Protein AF-A0A9X9A581-F1 (afdb_monomer)

Mean predicted aligned error: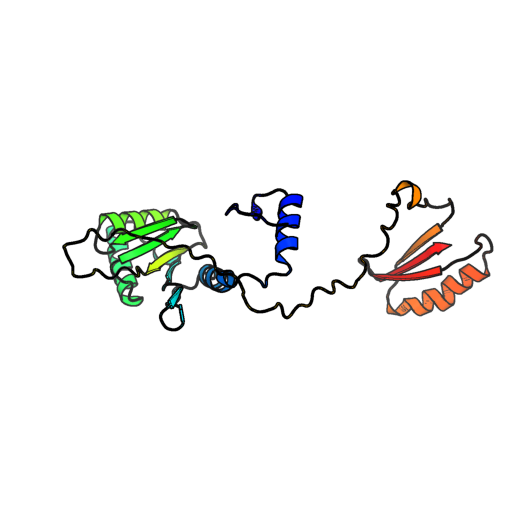 11.38 Å

Foldseek 3Di:
DDDPDPDDLVPDPPVVSVVHVVVCPLPPDDPLVVVVVVVPPQPQWDDFDDDDPDGSFFIKGWAALVQCVPPPDLVSLLVSVVVVCVVRVADQWKWWDDPPDTDIAGNVDSVSSVVVVVVSVVDDHPGIIMIGDDPDDPPPPPPDPPDDDDDDDDDDDPDDDPPPPPPVPPVPDPDDDQDCVRVDDDDPPQKHKDKAADAPVCVCVCVVPVVVVVVVVDDPHDDKDWDWDPDPGTTIIIMD

InterPro domains:
  IPR006827 Lantibiotic dehydratase, N-terminal [PF04738] (1-114)
  IPR023809 Thiopeptide-type bacteriocin biosynthesis domain [PF14028] (191-240)

Solvent-accessible surface area (backbone atoms only — not comparable to full-atom values): 15181 Å² total; per-residue (Å²): 88,84,77,96,65,89,72,64,54,89,82,44,58,67,71,61,32,49,44,40,53,60,42,42,67,84,50,74,81,70,73,68,56,62,60,55,52,61,68,68,66,71,56,56,67,43,74,62,40,67,58,92,94,42,77,78,40,70,27,34,38,36,50,46,49,79,80,57,66,82,46,88,47,72,70,54,40,53,57,54,46,50,54,51,32,64,76,69,66,58,66,59,50,28,24,46,48,55,92,95,45,70,45,82,34,46,71,82,40,68,68,45,44,49,52,51,50,55,52,61,71,69,56,53,90,94,40,65,48,40,37,31,57,51,86,75,69,88,68,89,61,89,87,55,87,77,74,89,80,86,82,88,81,91,83,75,85,84,67,79,69,85,74,70,75,68,81,77,60,71,78,64,75,85,70,79,88,76,48,68,79,80,69,60,74,53,78,76,65,89,34,43,78,44,78,48,75,47,60,72,91,47,46,63,53,45,49,70,48,57,47,45,50,52,56,73,79,52,79,93,57,93,58,71,54,74,45,83,47,68,76,93,56,42,25,40,41,37,38,56

Secondary structure (DSSP, 8-state):
----S---GGGS-HHHHHHHHHHHTTS---TTHHHHHHHTT--SEEPPEEETTEEEE--EEEEEGGGSTT--SHHHHHHHHHHHHHHHT--SEEEEEETTEEEEEETT-HHHHHHHHHHHHHPPTT-EEEEEE------S-TTS--------------SPPSS---TTS----------HHHHPPPBTTTB-EEEEE--GGGHHHIIIIIIHHHHHH--S-S--EEEEEESSSEEEEEE-

Radius of gyration: 32.42 Å; Cα contacts (8 Å, |Δi|>4): 222; chains: 1; bounding box: 67×49×83 Å

Organism: Bacillus cereus (NCBI:txid1396)

Structure (mmCIF, N/CA/C/O backbone):
data_AF-A0A9X9A581-F1
#
_entry.id   AF-A0A9X9A581-F1
#
loop_
_atom_site.group_PDB
_atom_site.id
_atom_site.type_symbol
_atom_site.label_atom_id
_atom_site.label_alt_id
_atom_site.label_comp_id
_atom_site.label_asym_id
_atom_site.label_entity_id
_atom_site.label_seq_id
_atom_site.pdbx_PDB_ins_code
_atom_site.Cartn_x
_atom_site.Cartn_y
_atom_site.Cartn_z
_atom_site.occupancy
_atom_site.B_iso_or_equiv
_atom_site.auth_seq_id
_atom_site.auth_comp_id
_atom_site.auth_asym_id
_atom_site.auth_atom_id
_atom_site.pdbx_PDB_model_num
ATOM 1 N N . PRO A 1 1 ? 15.886 -14.422 -1.331 1.00 76.75 1 PRO A N 1
ATOM 2 C CA . PRO A 1 1 ? 16.234 -14.141 0.084 1.00 76.75 1 PRO A CA 1
ATOM 3 C C . PRO A 1 1 ? 14.976 -14.256 0.949 1.00 76.75 1 PRO A C 1
ATOM 5 O O . PRO A 1 1 ? 13.893 -14.017 0.428 1.00 76.75 1 PRO A O 1
ATOM 8 N N . LEU A 1 2 ? 15.097 -14.672 2.211 1.00 79.69 2 LEU A N 1
ATOM 9 C CA . LEU A 1 2 ? 13.957 -14.846 3.115 1.00 79.69 2 LEU A CA 1
ATOM 10 C C . LEU A 1 2 ? 14.272 -14.177 4.453 1.00 79.69 2 LEU A C 1
ATOM 12 O O . LEU A 1 2 ? 15.380 -14.323 4.961 1.00 79.69 2 LEU A O 1
ATOM 16 N N . ALA A 1 3 ? 13.288 -13.483 5.018 1.00 81.00 3 ALA A N 1
ATOM 17 C CA . ALA A 1 3 ? 13.324 -13.001 6.391 1.00 81.00 3 ALA A CA 1
ATOM 18 C C . ALA A 1 3 ? 12.411 -13.883 7.252 1.00 81.00 3 ALA A C 1
ATOM 20 O O . ALA A 1 3 ? 11.240 -14.063 6.928 1.00 81.00 3 ALA A O 1
ATOM 21 N N . SER A 1 4 ? 12.945 -14.444 8.337 1.00 84.38 4 SER A N 1
ATOM 22 C CA . SER A 1 4 ? 12.230 -15.352 9.249 1.00 84.38 4 SER A CA 1
ATOM 23 C C . SER A 1 4 ? 11.722 -14.648 10.515 1.00 84.38 4 SER A C 1
ATOM 25 O O . SER A 1 4 ? 11.626 -15.260 11.574 1.00 84.38 4 SER A O 1
ATOM 27 N N . HIS A 1 5 ? 11.438 -13.350 10.423 1.00 86.12 5 HIS A N 1
ATOM 28 C CA . HIS A 1 5 ? 10.999 -12.500 11.530 1.00 86.12 5 HIS A CA 1
ATOM 29 C C . HIS A 1 5 ? 9.892 -11.537 11.082 1.00 86.12 5 HIS A C 1
ATOM 31 O O . HIS A 1 5 ? 9.765 -11.251 9.892 1.00 86.12 5 HIS A O 1
ATOM 37 N N . MET A 1 6 ? 9.154 -10.966 12.037 1.00 84.75 6 MET A N 1
ATOM 38 C CA . MET A 1 6 ? 8.070 -9.997 11.789 1.00 84.75 6 MET A CA 1
ATOM 39 C C . MET A 1 6 ? 8.541 -8.532 11.731 1.00 84.75 6 MET A C 1
ATOM 41 O O . MET A 1 6 ? 7.731 -7.616 11.844 1.00 84.75 6 MET A O 1
ATOM 45 N N . LEU A 1 7 ? 9.848 -8.284 11.570 1.00 86.00 7 LEU A N 1
ATOM 46 C CA . LEU A 1 7 ? 10.370 -6.926 11.394 1.00 86.00 7 LEU A CA 1
ATOM 47 C C . LEU A 1 7 ? 9.729 -6.267 10.172 1.00 86.00 7 LEU A C 1
ATOM 49 O O . LEU A 1 7 ? 9.733 -6.838 9.081 1.00 86.00 7 LEU A O 1
ATOM 53 N N . ASN A 1 8 ? 9.248 -5.040 10.351 1.00 84.31 8 ASN A N 1
ATOM 54 C CA . ASN A 1 8 ? 8.698 -4.250 9.263 1.00 84.31 8 ASN A CA 1
ATOM 55 C C . ASN A 1 8 ? 9.803 -3.894 8.236 1.00 84.31 8 ASN A C 1
ATOM 57 O O . ASN A 1 8 ? 10.714 -3.125 8.571 1.00 84.31 8 ASN A O 1
ATOM 61 N N . PRO A 1 9 ? 9.727 -4.379 6.977 1.00 84.00 9 PRO A N 1
ATOM 62 C CA . PRO A 1 9 ? 10.740 -4.101 5.958 1.00 84.00 9 PRO A CA 1
ATOM 63 C C . PRO A 1 9 ? 10.882 -2.613 5.616 1.00 84.00 9 PRO A C 1
ATOM 65 O O . PRO A 1 9 ? 11.936 -2.203 5.135 1.00 84.00 9 PRO A O 1
ATOM 68 N N . SER A 1 10 ? 9.861 -1.786 5.879 1.00 84.81 10 SER A N 1
ATOM 69 C CA . SER A 1 10 ? 9.919 -0.343 5.615 1.00 84.81 10 SER A CA 1
ATOM 70 C C . SER A 1 10 ? 10.881 0.408 6.538 1.00 84.81 10 SER A C 1
ATOM 72 O O . SER A 1 10 ? 11.270 1.525 6.215 1.00 84.81 10 SER A O 1
ATOM 74 N N . LEU A 1 11 ? 11.245 -0.180 7.682 1.00 90.19 11 LEU A N 1
ATOM 75 C CA . LEU A 1 11 ? 12.208 0.386 8.632 1.00 90.19 11 LEU A CA 1
ATOM 76 C C . LEU A 1 11 ? 13.654 -0.021 8.313 1.00 90.19 11 LEU A C 1
ATOM 78 O O . LEU A 1 11 ? 14.587 0.433 8.971 1.00 90.19 11 LEU A O 1
ATOM 82 N N . CYS A 1 12 ? 13.850 -0.903 7.332 1.00 89.94 12 CYS A N 1
ATOM 83 C CA . CYS A 1 12 ? 15.157 -1.444 6.995 1.00 89.94 12 CYS A CA 1
ATOM 84 C C . CYS A 1 12 ? 15.870 -0.603 5.923 1.00 89.94 12 CYS A C 1
ATOM 86 O O . CYS A 1 12 ? 15.212 0.049 5.110 1.00 89.94 12 CYS A O 1
ATOM 88 N N . PRO A 1 13 ? 17.212 -0.681 5.832 1.00 94.38 13 PRO A N 1
ATOM 89 C CA . PRO A 1 13 ? 17.955 -0.100 4.719 1.00 94.38 13 PRO A CA 1
ATOM 90 C C . PRO A 1 13 ? 17.463 -0.619 3.362 1.00 94.38 13 PRO A C 1
ATOM 92 O O . PRO A 1 13 ? 17.119 -1.796 3.223 1.00 94.38 13 PRO A O 1
ATOM 95 N N . ASN A 1 14 ? 17.514 0.236 2.337 1.00 93.94 14 ASN A N 1
ATOM 96 C CA . ASN A 1 14 ? 16.975 -0.063 1.004 1.00 93.94 14 ASN A CA 1
ATOM 97 C C . ASN A 1 14 ? 17.515 -1.368 0.403 1.00 93.94 14 ASN A C 1
ATOM 99 O O . ASN A 1 14 ? 16.755 -2.119 -0.196 1.00 93.94 14 ASN A O 1
ATOM 103 N N . ILE A 1 15 ? 18.803 -1.669 0.599 1.00 94.25 15 ILE A N 1
ATOM 104 C CA . ILE A 1 15 ? 19.428 -2.902 0.091 1.00 94.25 15 ILE A CA 1
ATOM 105 C C . ILE A 1 15 ? 18.789 -4.137 0.733 1.00 94.25 15 ILE A C 1
ATOM 107 O O . ILE A 1 15 ? 18.453 -5.101 0.049 1.00 94.25 15 ILE A O 1
ATOM 111 N N . TYR A 1 16 ? 18.592 -4.106 2.049 1.00 91.25 16 TYR A N 1
ATOM 112 C CA . TYR A 1 16 ? 17.990 -5.215 2.777 1.00 91.25 16 TYR A CA 1
ATOM 113 C C . TYR A 1 16 ? 16.522 -5.407 2.379 1.00 91.25 16 TYR A C 1
ATOM 115 O O . TYR A 1 16 ? 16.098 -6.520 2.066 1.00 91.25 16 TYR A O 1
ATOM 123 N N . ARG A 1 17 ? 15.770 -4.304 2.307 1.00 90.00 17 ARG A N 1
ATOM 124 C CA . ARG A 1 17 ? 14.381 -4.294 1.842 1.00 90.00 17 ARG A CA 1
ATOM 125 C C . ARG A 1 17 ? 14.255 -4.871 0.428 1.00 90.00 17 ARG A C 1
ATOM 127 O O . ARG A 1 17 ? 13.442 -5.764 0.212 1.00 90.00 17 ARG A O 1
ATOM 134 N N . PHE A 1 18 ? 15.108 -4.434 -0.495 1.00 90.56 18 PHE A N 1
ATOM 135 C CA . PHE A 1 18 ? 15.148 -4.919 -1.875 1.00 90.56 18 PHE A CA 1
ATOM 136 C C . PHE A 1 18 ? 15.366 -6.436 -1.958 1.00 90.56 18 PHE A C 1
ATOM 138 O O . PHE A 1 18 ? 14.664 -7.129 -2.692 1.00 90.56 18 PHE A O 1
ATOM 145 N N . LEU A 1 19 ? 16.297 -6.977 -1.165 1.00 90.38 19 LEU A N 1
ATOM 146 C CA . LEU A 1 19 ? 16.561 -8.417 -1.128 1.00 90.38 19 LEU A CA 1
ATOM 147 C C . LEU A 1 19 ? 15.349 -9.223 -0.640 1.00 90.38 19 LEU A C 1
ATOM 149 O O . LEU A 1 19 ? 15.080 -10.303 -1.176 1.00 90.38 19 LEU A O 1
ATOM 153 N N . ILE A 1 20 ? 14.621 -8.717 0.360 1.00 87.19 20 ILE A N 1
ATOM 154 C CA . ILE A 1 20 ? 13.387 -9.345 0.850 1.00 87.19 20 ILE A CA 1
ATOM 155 C C . ILE A 1 20 ? 12.299 -9.297 -0.222 1.00 87.19 20 ILE A C 1
ATOM 157 O O . ILE A 1 20 ? 11.724 -10.336 -0.544 1.00 87.19 20 ILE A O 1
ATOM 161 N N . GLU A 1 21 ? 12.042 -8.119 -0.792 1.00 85.81 21 GLU A N 1
ATOM 162 C CA . GLU A 1 21 ? 10.962 -7.906 -1.761 1.00 85.81 21 GLU A CA 1
ATOM 163 C C . GLU A 1 21 ? 11.168 -8.742 -3.037 1.00 85.81 21 GLU A C 1
ATOM 165 O O . GLU A 1 21 ? 10.231 -9.393 -3.498 1.00 85.81 21 GLU A O 1
ATOM 170 N N . ILE A 1 22 ? 12.401 -8.851 -3.555 1.00 87.81 22 ILE A N 1
ATOM 171 C CA . ILE A 1 22 ? 12.710 -9.756 -4.681 1.00 87.81 22 ILE A CA 1
ATOM 172 C C . ILE A 1 22 ? 12.457 -11.218 -4.317 1.00 87.81 22 ILE A C 1
ATOM 174 O O . ILE A 1 22 ? 11.945 -11.987 -5.131 1.00 87.81 22 ILE A O 1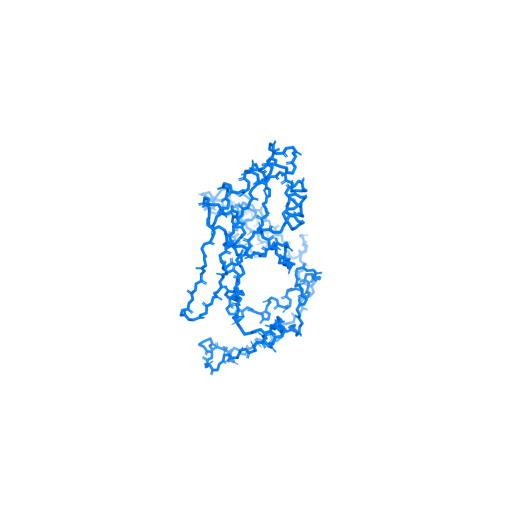
ATOM 178 N N . GLY A 1 23 ? 12.800 -11.625 -3.091 1.00 81.88 23 GLY A N 1
ATOM 179 C CA . GLY A 1 23 ? 12.509 -12.975 -2.610 1.00 81.88 23 GLY A CA 1
ATOM 180 C C . GLY A 1 23 ? 11.013 -13.302 -2.613 1.00 81.88 23 GLY A C 1
ATOM 181 O O . GLY A 1 23 ? 10.638 -14.454 -2.825 1.00 81.88 23 GLY A O 1
ATOM 182 N N . GLN A 1 24 ? 10.173 -12.284 -2.430 1.00 78.25 24 GLN A N 1
ATOM 183 C CA . GLN A 1 24 ? 8.717 -12.383 -2.405 1.00 78.25 24 GLN A CA 1
ATOM 184 C C . GLN A 1 24 ? 8.066 -12.205 -3.784 1.00 78.25 24 GLN A C 1
ATOM 186 O O . GLN A 1 24 ? 6.875 -12.462 -3.916 1.00 78.25 24 GLN A O 1
ATOM 191 N N . GLN A 1 25 ? 8.811 -11.857 -4.839 1.00 75.50 25 GLN A N 1
ATOM 192 C CA . GLN A 1 25 ? 8.251 -11.637 -6.182 1.00 75.50 25 GLN A CA 1
ATOM 193 C C . GLN A 1 25 ? 7.478 -12.855 -6.724 1.00 75.50 25 GLN A C 1
ATOM 195 O O . GLN A 1 25 ? 6.512 -12.711 -7.470 1.00 75.50 25 GLN A O 1
ATOM 200 N N . LYS A 1 26 ? 7.904 -14.069 -6.352 1.00 68.06 26 LYS A N 1
ATOM 201 C CA . LYS A 1 26 ? 7.269 -15.329 -6.779 1.00 68.06 26 LYS A CA 1
ATOM 202 C C . LYS A 1 26 ? 6.084 -15.745 -5.907 1.00 68.06 26 LYS A 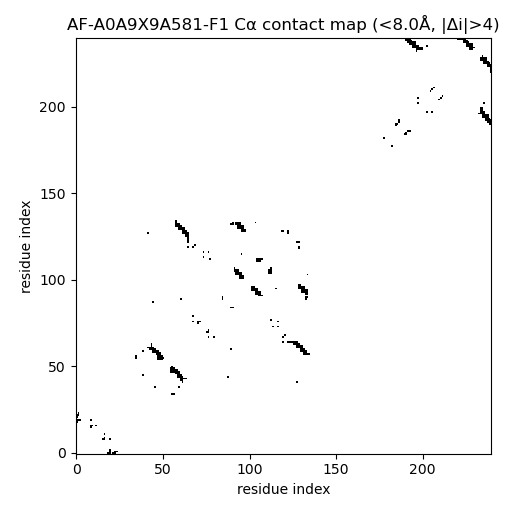C 1
ATOM 204 O O . LYS A 1 26 ? 5.325 -16.635 -6.287 1.00 68.06 26 LYS A O 1
ATOM 209 N N . THR A 1 27 ? 5.927 -15.136 -4.736 1.00 67.31 27 THR A N 1
ATOM 210 C CA . THR A 1 27 ? 4.749 -15.318 -3.890 1.00 67.31 27 THR A CA 1
ATOM 211 C C . THR A 1 27 ? 3.744 -14.245 -4.279 1.00 67.31 27 THR A C 1
ATOM 213 O O . THR A 1 27 ? 4.053 -13.063 -4.190 1.00 67.31 27 THR A O 1
ATOM 216 N N . GLY A 1 28 ? 2.561 -14.632 -4.765 1.00 62.09 28 GLY A N 1
ATOM 217 C CA . GLY A 1 28 ? 1.516 -13.657 -5.089 1.00 62.09 28 GLY A CA 1
ATOM 218 C C . GLY A 1 28 ? 1.268 -12.713 -3.909 1.00 62.09 28 GLY A C 1
ATOM 219 O O . GLY A 1 28 ? 1.393 -13.138 -2.760 1.00 62.09 28 GLY A O 1
ATOM 220 N N . ASN A 1 29 ? 0.945 -11.448 -4.201 1.00 59.88 29 ASN A N 1
ATOM 221 C CA . ASN A 1 29 ? 0.716 -10.425 -3.181 1.00 59.88 29 ASN A CA 1
ATOM 222 C C . ASN A 1 29 ? -0.169 -10.976 -2.060 1.00 59.88 29 ASN A C 1
ATOM 224 O O . ASN A 1 29 ? -1.269 -11.473 -2.309 1.00 59.88 29 ASN A O 1
ATOM 228 N N . ASN A 1 30 ? 0.340 -10.905 -0.830 1.00 59.41 30 ASN A N 1
ATOM 229 C CA . ASN A 1 30 ? -0.365 -11.376 0.350 1.00 59.41 30 ASN A CA 1
ATOM 230 C C . ASN A 1 30 ? -1.763 -10.726 0.400 1.00 59.41 30 ASN A C 1
ATOM 232 O O . ASN A 1 30 ? -1.904 -9.507 0.480 1.00 59.41 30 ASN A O 1
ATOM 236 N N . TYR A 1 31 ? -2.803 -11.563 0.387 1.00 56.34 31 TYR A N 1
ATOM 237 C CA . TYR A 1 31 ? -4.220 -11.186 0.469 1.00 56.34 31 TYR A CA 1
ATOM 238 C C . TYR A 1 31 ? -4.652 -10.276 1.651 1.00 56.34 31 TYR A C 1
ATOM 240 O O . TYR A 1 31 ? -5.667 -9.595 1.483 1.00 56.34 31 TYR A O 1
ATOM 248 N N . PRO A 1 32 ? -3.960 -10.186 2.815 1.00 60.53 32 PRO A N 1
ATOM 249 C CA . PRO A 1 32 ? -4.414 -9.356 3.938 1.00 60.53 32 PRO A CA 1
ATOM 250 C C . PRO A 1 32 ? -4.537 -7.862 3.616 1.00 60.53 32 PRO A C 1
ATOM 252 O O . PRO A 1 32 ? -5.359 -7.178 4.225 1.00 60.53 32 PRO A O 1
ATOM 255 N N . TYR A 1 33 ? -3.770 -7.356 2.641 1.00 65.31 33 TYR A N 1
ATOM 256 C CA . TYR A 1 33 ? -3.737 -5.921 2.345 1.00 65.31 33 TYR A CA 1
ATOM 257 C C . TYR A 1 33 ? -5.062 -5.366 1.810 1.00 65.31 33 TYR A C 1
ATOM 259 O O . TYR A 1 33 ? -5.336 -4.177 1.956 1.00 65.31 33 TYR A O 1
ATOM 267 N N . ILE A 1 34 ? -5.916 -6.205 1.213 1.00 72.38 34 ILE A N 1
ATOM 268 C CA . ILE A 1 34 ? -7.211 -5.748 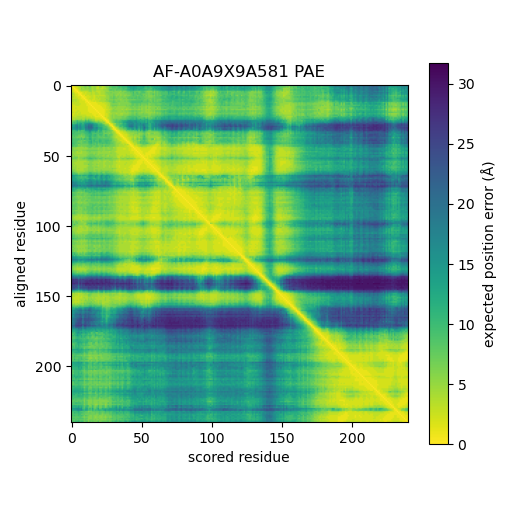0.691 1.00 72.38 34 ILE A CA 1
ATOM 269 C C . ILE A 1 34 ? -8.086 -5.233 1.839 1.00 72.38 34 ILE A C 1
ATOM 271 O O . ILE A 1 34 ? -8.641 -4.139 1.749 1.00 72.38 34 ILE A O 1
ATOM 275 N N . PHE A 1 35 ? -8.163 -5.980 2.942 1.00 75.75 35 PHE A N 1
ATOM 276 C CA . PHE A 1 35 ? -8.985 -5.587 4.084 1.00 75.75 35 PHE A CA 1
ATOM 277 C C . PHE A 1 35 ? -8.381 -4.403 4.837 1.00 75.75 35 PHE A C 1
ATOM 279 O O . PHE A 1 35 ? -9.118 -3.479 5.179 1.00 75.75 35 PHE A O 1
ATOM 286 N N . SER A 1 36 ? -7.054 -4.355 5.009 1.00 72.00 36 SER A N 1
ATOM 287 C CA . SER A 1 36 ? -6.406 -3.195 5.637 1.00 72.00 36 SER A CA 1
ATOM 288 C C . SER A 1 36 ? -6.622 -1.912 4.831 1.00 72.00 36 SER A C 1
ATOM 290 O O . SER A 1 36 ? -6.910 -0.861 5.404 1.00 72.00 36 SER A O 1
ATOM 292 N N . ASN A 1 37 ? -6.563 -1.989 3.498 1.00 76.44 37 ASN A N 1
ATOM 293 C CA . ASN A 1 37 ? -6.800 -0.833 2.636 1.00 76.44 37 ASN A CA 1
ATOM 294 C C . ASN A 1 37 ? -8.233 -0.317 2.773 1.00 76.44 37 ASN A C 1
ATOM 296 O O . ASN A 1 37 ? -8.415 0.885 2.934 1.00 76.44 37 ASN A O 1
ATOM 300 N N . ILE A 1 38 ? -9.231 -1.209 2.795 1.00 77.00 38 ILE A N 1
ATOM 301 C CA . ILE A 1 38 ? -10.637 -0.830 3.010 1.00 77.00 38 ILE A CA 1
ATOM 302 C C . ILE A 1 38 ? -10.802 -0.122 4.356 1.00 77.00 38 ILE A C 1
ATOM 304 O O . ILE A 1 38 ? -11.469 0.910 4.436 1.00 77.00 38 ILE A O 1
ATOM 308 N N . THR A 1 39 ? -10.152 -0.627 5.407 1.00 73.94 39 THR A N 1
ATOM 309 C CA . THR A 1 39 ? -10.241 -0.004 6.731 1.00 73.94 39 THR A CA 1
ATOM 310 C C . THR A 1 39 ? -9.620 1.391 6.813 1.00 73.94 39 THR A C 1
ATOM 312 O O . THR A 1 39 ? -10.067 2.200 7.624 1.00 73.94 39 THR A O 1
ATOM 315 N N . ASN A 1 40 ? -8.655 1.704 5.943 1.00 74.94 40 ASN A N 1
ATOM 316 C CA . ASN A 1 40 ? -7.967 2.995 5.910 1.00 74.94 40 ASN A CA 1
ATOM 317 C C . ASN A 1 40 ? -8.698 4.066 5.082 1.00 74.94 40 ASN A C 1
ATOM 319 O O . ASN A 1 40 ? -8.289 5.223 5.095 1.00 74.94 40 ASN A O 1
ATOM 323 N N . LEU A 1 41 ? -9.793 3.722 4.394 1.00 77.75 41 LEU A N 1
ATOM 324 C CA . LEU A 1 41 ? -10.557 4.668 3.566 1.00 77.75 41 LEU A CA 1
ATOM 325 C C . LEU A 1 41 ? -11.347 5.712 4.381 1.00 77.75 41 LEU A C 1
ATOM 327 O O . LEU A 1 41 ? -11.951 6.610 3.799 1.00 77.75 41 LEU A O 1
ATOM 331 N N . GLY A 1 42 ? -11.393 5.602 5.715 1.00 78.19 42 GLY A N 1
ATOM 332 C CA . GLY A 1 42 ? -12.087 6.569 6.579 1.00 78.19 42 GLY A CA 1
ATOM 333 C C . GLY A 1 42 ? -13.614 6.590 6.406 1.00 78.19 42 GLY A C 1
ATOM 334 O O . GLY A 1 42 ? -14.272 7.590 6.714 1.00 78.19 42 GLY A O 1
ATOM 335 N N . ILE A 1 43 ? -14.192 5.496 5.900 1.00 87.19 43 ILE A N 1
ATOM 336 C CA . ILE A 1 43 ? -15.643 5.306 5.766 1.00 87.19 43 ILE A CA 1
ATOM 337 C C . ILE A 1 43 ? -16.251 5.183 7.166 1.00 87.19 43 ILE A C 1
ATOM 339 O O . ILE A 1 43 ? -15.714 4.461 7.998 1.00 87.19 43 ILE A O 1
ATOM 343 N N . SER A 1 44 ? -17.369 5.861 7.441 1.00 88.50 44 SER A N 1
ATOM 344 C CA . SER A 1 44 ? -17.958 5.924 8.791 1.00 88.50 44 SER A CA 1
ATOM 345 C C . SER A 1 44 ? -18.366 4.568 9.370 1.00 88.50 44 SER A C 1
ATOM 347 O O . SER A 1 44 ? -18.283 4.385 10.580 1.00 88.50 44 SER A O 1
ATOM 349 N N . PHE A 1 45 ? -18.785 3.623 8.530 1.00 91.19 45 PHE A N 1
ATOM 350 C CA . PHE A 1 45 ? -19.110 2.262 8.940 1.00 91.19 45 PHE A CA 1
ATOM 351 C C . PHE A 1 45 ? -18.645 1.265 7.881 1.00 91.19 45 PHE A C 1
ATOM 353 O O . PHE A 1 45 ? -18.882 1.462 6.689 1.00 91.19 45 PHE A O 1
ATOM 360 N N . ILE A 1 46 ? -18.001 0.195 8.333 1.00 91.81 46 ILE A N 1
ATOM 361 C CA . ILE A 1 46 ? -17.557 -0.932 7.522 1.00 91.81 46 ILE A CA 1
ATOM 362 C C . ILE A 1 46 ? -18.215 -2.181 8.114 1.00 91.81 46 ILE A C 1
ATOM 364 O O . ILE A 1 46 ? -17.990 -2.474 9.291 1.00 91.81 46 ILE A O 1
ATOM 368 N N . PRO A 1 47 ? -19.038 -2.914 7.345 1.00 91.56 47 PRO A N 1
ATOM 369 C CA . PRO A 1 47 ? -19.695 -4.110 7.849 1.00 91.56 47 PRO A CA 1
ATOM 370 C C . PRO A 1 47 ? -18.687 -5.236 8.090 1.00 91.56 47 PRO A C 1
ATOM 372 O O . PRO A 1 47 ? -17.620 -5.280 7.475 1.00 91.56 47 PRO A O 1
ATOM 375 N N . ARG A 1 48 ? -19.066 -6.194 8.941 1.00 92.00 48 ARG A N 1
ATOM 376 C CA . ARG A 1 48 ? -18.311 -7.435 9.129 1.00 92.00 48 ARG A CA 1
ATOM 377 C C . ARG A 1 48 ? -18.190 -8.171 7.795 1.00 92.00 48 ARG A C 1
ATOM 379 O O . ARG A 1 48 ? -19.196 -8.511 7.172 1.00 92.00 48 ARG A O 1
ATOM 386 N N . ILE A 1 49 ? -16.965 -8.480 7.391 1.00 90.69 49 ILE A N 1
ATOM 387 C CA . ILE A 1 49 ? -16.680 -9.272 6.196 1.00 90.69 49 ILE A CA 1
ATOM 388 C C . ILE A 1 49 ? -16.428 -10.711 6.628 1.00 90.69 49 ILE A C 1
ATOM 390 O O . ILE A 1 49 ? -15.513 -10.993 7.405 1.00 90.69 49 ILE A O 1
ATOM 394 N N . THR A 1 50 ? -17.235 -11.637 6.114 1.00 91.81 50 THR A N 1
ATOM 395 C CA . THR A 1 50 ? -17.149 -13.062 6.452 1.00 91.81 50 THR A CA 1
ATOM 396 C C . THR A 1 50 ? -17.003 -13.923 5.206 1.00 91.81 50 THR A C 1
ATOM 398 O O . THR A 1 50 ? -17.479 -13.581 4.125 1.00 91.81 50 THR A O 1
ATOM 401 N N . TYR A 1 51 ? -16.342 -15.065 5.365 1.00 91.75 51 TYR A N 1
ATOM 402 C CA . TYR A 1 51 ? -16.317 -16.127 4.373 1.00 91.75 51 TYR A CA 1
ATOM 403 C C . TYR A 1 51 ? -16.597 -17.463 5.057 1.00 91.75 51 TYR A C 1
ATOM 405 O O . TYR A 1 51 ? -15.789 -17.971 5.838 1.00 91.75 51 TYR A O 1
ATOM 413 N N . LYS A 1 52 ? -17.758 -18.053 4.754 1.00 93.75 52 LYS A N 1
ATOM 414 C CA . LYS A 1 52 ? -18.272 -19.249 5.437 1.00 93.75 52 LYS A CA 1
ATOM 415 C C . LYS A 1 52 ? -18.339 -19.015 6.954 1.00 93.75 52 LYS A C 1
ATOM 417 O O . LYS A 1 52 ? -19.099 -18.170 7.402 1.00 93.75 52 LYS A O 1
ATOM 422 N N . LYS A 1 53 ? -17.547 -19.755 7.736 1.00 92.25 53 LYS A N 1
ATOM 423 C CA . LYS A 1 53 ? -17.477 -19.651 9.202 1.00 92.25 53 LYS A CA 1
ATOM 424 C C . LYS A 1 53 ? -16.349 -18.733 9.691 1.00 92.25 53 LYS A C 1
ATOM 426 O O . LYS A 1 53 ? -16.153 -18.615 10.893 1.00 92.25 53 LYS A O 1
ATOM 431 N N . PHE A 1 54 ? -15.592 -18.119 8.781 1.00 90.56 54 PHE A N 1
ATOM 432 C CA . PHE A 1 54 ? -14.463 -17.259 9.121 1.00 90.56 54 PHE A CA 1
ATOM 433 C C . PHE A 1 54 ? -14.870 -15.792 9.051 1.00 90.56 54 PHE A C 1
ATOM 435 O O . PHE A 1 54 ? -15.401 -15.336 8.037 1.00 90.56 54 PHE A O 1
ATOM 442 N N . VAL A 1 55 ? -14.578 -15.046 10.113 1.00 90.75 55 VAL A N 1
ATOM 443 C CA . VAL A 1 55 ? -14.601 -13.582 10.079 1.00 90.75 55 VAL A CA 1
ATOM 444 C C . VAL A 1 55 ? -13.263 -13.125 9.506 1.00 90.75 55 VAL A C 1
ATOM 446 O O . VAL A 1 55 ? -12.221 -13.399 10.091 1.00 90.75 55 VAL A O 1
ATOM 449 N N . LEU A 1 56 ? -13.288 -12.492 8.332 1.00 88.50 56 LEU A N 1
ATOM 450 C CA . LEU A 1 56 ? -12.088 -11.982 7.658 1.00 88.50 56 LEU A CA 1
ATOM 451 C C . LEU A 1 56 ? -11.739 -10.575 8.140 1.00 88.50 56 LEU A C 1
ATOM 453 O O . LEU A 1 56 ? -10.569 -10.263 8.333 1.00 88.50 56 LEU A O 1
ATOM 457 N N . ALA A 1 57 ? -12.761 -9.742 8.341 1.00 89.12 57 ALA A N 1
ATOM 458 C CA . ALA A 1 57 ? -12.628 -8.437 8.964 1.00 89.12 57 ALA A CA 1
ATOM 459 C C . ALA A 1 57 ? -13.851 -8.170 9.860 1.00 89.12 57 ALA A C 1
ATOM 461 O O . ALA A 1 57 ? -14.984 -8.310 9.386 1.00 89.12 57 ALA A O 1
ATOM 462 N N . PRO A 1 58 ? -13.651 -7.811 11.136 1.00 90.88 58 PRO A N 1
ATOM 463 C CA . PRO A 1 58 ? -14.731 -7.383 12.018 1.00 90.88 58 PRO A CA 1
ATOM 464 C C . PRO A 1 58 ? -15.357 -6.059 11.551 1.00 90.88 58 PRO A C 1
ATOM 466 O O . PRO A 1 58 ? -14.718 -5.257 10.868 1.00 90.88 58 PRO A O 1
ATOM 469 N N . ALA A 1 59 ? -16.619 -5.834 11.914 1.00 92.38 59 ALA A N 1
ATOM 470 C CA . ALA A 1 59 ? -17.300 -4.562 11.714 1.00 92.38 59 ALA A CA 1
ATOM 471 C C . ALA A 1 59 ? -16.539 -3.418 12.401 1.00 92.38 59 ALA A C 1
ATOM 473 O O . ALA A 1 59 ? -16.039 -3.567 13.519 1.00 92.38 59 ALA A O 1
ATOM 474 N N . ARG A 1 60 ? -16.461 -2.269 11.729 1.00 92.50 60 ARG A N 1
ATOM 475 C CA . ARG A 1 60 ? -15.717 -1.100 12.201 1.00 92.50 60 ARG A CA 1
ATOM 476 C C . ARG A 1 60 ? -16.538 0.174 12.040 1.00 92.50 60 ARG A C 1
ATOM 478 O O . ARG A 1 60 ? -17.175 0.382 11.011 1.00 92.50 60 ARG A O 1
ATOM 485 N N . TRP A 1 61 ? -16.473 1.049 13.035 1.00 93.19 61 TRP A N 1
ATOM 486 C CA . TRP A 1 61 ? -17.079 2.376 13.045 1.00 93.19 61 TRP A CA 1
ATOM 487 C C . TRP A 1 61 ? -15.986 3.430 13.176 1.00 93.19 61 TRP A C 1
ATOM 489 O O . TRP A 1 61 ? -15.229 3.432 14.144 1.00 93.19 61 TRP A O 1
ATOM 499 N N . ASN A 1 62 ? -15.915 4.338 12.208 1.00 91.19 62 ASN A N 1
ATOM 500 C CA . ASN A 1 62 ? -14.931 5.411 12.198 1.00 91.19 62 ASN A CA 1
ATOM 501 C C . ASN A 1 62 ? -15.580 6.719 12.655 1.00 91.19 62 ASN A C 1
ATOM 503 O O . ASN A 1 62 ? -16.409 7.310 11.955 1.00 91.19 62 ASN A O 1
ATOM 507 N N . ILE A 1 63 ? -15.174 7.182 13.833 1.00 88.62 63 ILE A N 1
ATOM 508 C CA . ILE A 1 63 ? -15.593 8.450 14.420 1.00 88.62 63 ILE A CA 1
ATOM 509 C C . ILE A 1 63 ? -14.686 9.547 13.873 1.00 88.62 63 ILE A C 1
ATOM 511 O O . ILE A 1 63 ? -13.506 9.631 14.211 1.00 88.62 63 ILE A O 1
ATOM 515 N N . LYS A 1 64 ? -15.244 10.399 13.014 1.00 85.19 64 LYS A N 1
ATOM 516 C CA . LYS A 1 64 ? -14.527 11.539 12.430 1.00 85.19 64 LYS A CA 1
ATOM 517 C C . LYS A 1 64 ? -14.459 12.702 13.416 1.00 85.19 64 LYS A C 1
ATOM 519 O O . LYS A 1 64 ? -15.399 12.893 14.189 1.00 85.19 64 LYS A O 1
ATOM 524 N N . THR A 1 65 ? -13.406 13.514 13.326 1.00 76.19 65 THR A N 1
ATOM 525 C CA . THR A 1 65 ? -13.141 14.654 14.230 1.00 76.19 65 THR A CA 1
ATOM 526 C C . THR A 1 65 ? -14.322 15.595 14.428 1.00 76.19 65 THR A C 1
ATOM 528 O O . THR A 1 65 ? -14.606 16.009 15.547 1.00 76.19 65 THR A O 1
ATOM 531 N N . TYR A 1 66 ? -15.045 15.918 13.357 1.00 75.31 66 TYR A N 1
ATOM 532 C CA . TYR A 1 66 ? -16.166 16.854 13.414 1.00 75.31 66 TYR A CA 1
ATOM 533 C C . TYR A 1 66 ? -17.383 16.311 14.175 1.00 75.31 66 TYR A C 1
ATOM 535 O O . TYR A 1 66 ? -18.240 17.096 14.558 1.00 75.31 66 TYR A O 1
ATOM 543 N N . SER A 1 67 ? -17.471 14.998 14.418 1.00 78.38 67 SER A N 1
ATOM 544 C CA . SER A 1 67 ? -18.661 14.380 15.024 1.00 78.38 67 SER A CA 1
ATOM 545 C C . SER A 1 67 ? -18.902 14.850 16.461 1.00 78.38 67 SER A C 1
ATOM 547 O O . SER A 1 67 ? -20.047 14.910 16.892 1.00 78.38 67 SER A O 1
ATOM 549 N N . PHE A 1 68 ? -17.831 15.190 17.188 1.00 79.88 68 PHE A N 1
ATOM 550 C CA . PHE A 1 68 ? -17.886 15.588 18.600 1.00 79.88 68 PHE A CA 1
ATOM 551 C C . PHE A 1 68 ? -17.084 16.865 18.898 1.00 79.88 68 PHE A C 1
ATOM 553 O O . PHE A 1 68 ? -16.808 17.163 20.057 1.00 79.88 68 PHE A O 1
ATOM 560 N N . LYS A 1 69 ? -16.714 17.643 17.866 1.00 72.81 69 LYS A N 1
ATOM 561 C CA . LYS A 1 69 ? -15.879 18.853 18.011 1.00 72.81 69 LYS A CA 1
ATOM 562 C C . LYS A 1 69 ? -16.548 19.943 18.859 1.00 72.81 69 LYS A C 1
ATOM 564 O O . LYS A 1 69 ? -15.859 20.735 19.492 1.00 72.81 69 LYS A O 1
ATOM 569 N N . GLU A 1 70 ? -17.879 19.960 18.888 1.00 74.12 70 GLU A N 1
ATOM 570 C CA . GLU A 1 70 ? -18.678 20.932 19.643 1.00 74.12 70 GLU A CA 1
ATOM 571 C C . GLU A 1 70 ? -18.922 20.526 21.106 1.00 74.12 70 GLU A C 1
ATOM 573 O O . GLU A 1 70 ? -19.313 21.371 21.907 1.00 74.12 70 GLU A O 1
ATOM 578 N N . CYS A 1 71 ? -18.661 19.266 21.481 1.00 78.88 71 CYS A N 1
ATOM 579 C CA . CYS A 1 71 ? -18.860 18.778 22.847 1.00 78.88 71 CYS A CA 1
ATOM 580 C C . CYS A 1 71 ? -17.761 19.321 23.770 1.00 78.88 71 CYS A C 1
ATOM 582 O O . CYS A 1 71 ? -16.610 18.870 23.734 1.00 78.88 71 CYS A O 1
ATOM 584 N N . LYS A 1 72 ? -18.106 20.279 24.633 1.00 76.69 72 LYS A N 1
ATOM 585 C CA . LYS A 1 72 ? -17.144 20.889 25.564 1.00 76.69 72 LYS A CA 1
ATOM 586 C C . LYS A 1 72 ? -16.930 19.990 26.778 1.00 76.69 72 LYS A C 1
ATOM 588 O O . LYS A 1 72 ? -15.785 19.784 27.205 1.00 76.69 72 LYS A O 1
ATOM 593 N N . ASN A 1 73 ? -18.018 19.379 27.248 1.00 85.12 73 ASN A N 1
ATOM 594 C CA . ASN A 1 73 ? -18.082 18.650 28.511 1.00 85.12 73 ASN A CA 1
ATOM 595 C C . ASN A 1 73 ? -18.362 17.152 28.304 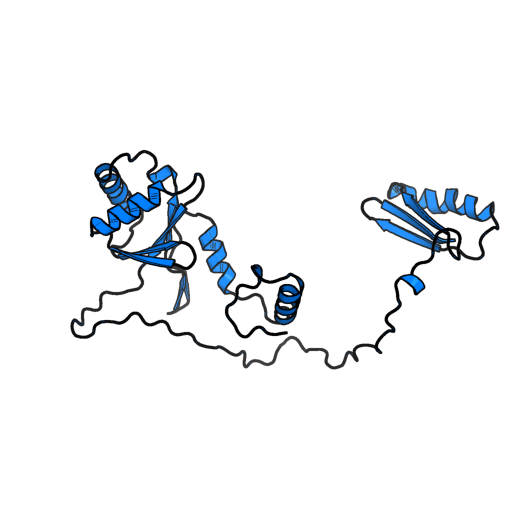1.00 85.12 73 ASN A C 1
ATOM 597 O O . ASN A 1 73 ? -18.942 16.747 27.296 1.00 85.12 73 ASN A O 1
ATOM 601 N N . GLU A 1 74 ? -17.989 16.332 29.292 1.00 84.88 74 GLU A N 1
ATOM 602 C CA . GLU A 1 74 ? -18.227 14.878 29.273 1.00 84.88 74 GLU A CA 1
ATOM 603 C C . GLU A 1 74 ? -19.722 14.535 29.152 1.00 84.88 74 GLU A C 1
ATOM 605 O O . GLU A 1 74 ? -20.102 13.643 28.399 1.00 84.88 74 GLU A O 1
ATOM 610 N N . GLU A 1 75 ? -20.595 15.277 29.839 1.00 86.69 75 GLU A N 1
ATOM 611 C CA . GLU A 1 75 ? -22.041 15.021 29.815 1.00 86.69 75 GLU A CA 1
ATOM 612 C C . GLU A 1 75 ? -22.679 15.259 28.440 1.00 86.69 75 GLU A C 1
ATOM 614 O O . GLU A 1 75 ? -23.567 14.509 28.028 1.00 86.69 75 GLU A O 1
ATOM 619 N N . GLU A 1 76 ? -22.231 16.293 27.723 1.00 87.50 76 GLU A N 1
ATOM 620 C CA . GLU A 1 76 ? -22.674 16.568 26.352 1.00 87.50 76 GLU A CA 1
ATOM 621 C C . GLU A 1 76 ? -22.226 15.439 25.428 1.00 87.50 76 GLU A C 1
ATOM 623 O O . GLU A 1 76 ? -23.038 14.891 24.678 1.00 87.50 76 GLU A O 1
ATOM 628 N N . PHE A 1 77 ? -20.960 15.030 25.551 1.00 88.81 77 PHE A N 1
ATOM 629 C CA . PHE A 1 77 ? -20.423 13.908 24.797 1.00 88.81 77 PHE A CA 1
ATOM 630 C C . PHE A 1 77 ? -21.231 12.632 25.037 1.00 88.81 77 PHE A C 1
ATOM 632 O O . PHE A 1 77 ? -21.637 11.999 24.069 1.00 88.81 77 PHE A O 1
ATOM 639 N N . TYR A 1 78 ? -21.554 12.279 26.285 1.00 88.00 78 TYR A N 1
ATOM 640 C CA . TYR A 1 78 ? -22.345 11.077 26.572 1.00 88.00 78 TYR A CA 1
ATOM 641 C C . TYR A 1 78 ? -23.741 11.121 25.940 1.00 88.00 78 TYR A C 1
ATOM 643 O O . TYR A 1 78 ? -24.194 10.111 25.398 1.00 88.00 78 TYR A O 1
ATOM 651 N N . LYS A 1 79 ? -24.416 12.278 25.952 1.00 88.31 79 LYS A N 1
ATOM 652 C CA . LYS A 1 79 ? -25.731 12.441 25.307 1.00 88.31 79 LYS A CA 1
ATOM 653 C C . LYS A 1 79 ? -25.639 12.254 23.792 1.00 88.31 79 LYS A C 1
ATOM 655 O O . LYS A 1 79 ? -26.395 11.462 23.229 1.00 88.31 79 LYS A O 1
ATOM 660 N N . HIS A 1 80 ? -24.697 12.931 23.136 1.00 88.62 80 HIS A N 1
ATOM 661 C CA . HIS A 1 80 ? -24.510 12.823 21.687 1.00 88.62 80 HIS A CA 1
ATOM 662 C C . HIS A 1 80 ? -24.009 11.439 21.265 1.00 88.62 80 HIS A C 1
ATOM 664 O O . HIS A 1 80 ? -24.478 10.883 20.271 1.00 88.62 80 HIS A O 1
ATOM 670 N N . PHE A 1 81 ? -23.098 10.850 22.037 1.00 89.75 81 PHE A N 1
ATOM 671 C CA . PHE A 1 81 ? -22.567 9.518 21.784 1.00 89.75 81 PHE A CA 1
ATOM 672 C C . PHE A 1 81 ? -23.643 8.442 21.936 1.00 89.75 81 PHE A C 1
ATOM 674 O O . PHE A 1 81 ? -23.659 7.500 21.152 1.00 89.75 81 PHE A O 1
ATOM 681 N N . LYS A 1 82 ? -24.592 8.595 22.870 1.00 90.25 82 LYS A N 1
ATOM 682 C CA . LYS A 1 82 ? -25.738 7.684 22.987 1.00 90.25 82 LYS A CA 1
ATOM 683 C C . LYS A 1 82 ? -26.586 7.671 21.710 1.00 90.25 82 LYS A C 1
ATOM 685 O O . LYS A 1 82 ? -26.846 6.601 21.169 1.00 90.25 82 LYS A O 1
ATOM 690 N N . VAL A 1 83 ? -26.921 8.848 21.174 1.00 90.81 83 VAL A N 1
ATOM 691 C CA . VAL A 1 83 ? -27.648 8.973 19.895 1.00 90.81 83 VAL A CA 1
ATOM 692 C C . VAL A 1 83 ? -26.832 8.389 18.737 1.00 90.81 83 VAL A C 1
ATOM 694 O O . VAL A 1 83 ? -27.369 7.701 17.871 1.00 90.81 83 VAL A O 1
ATOM 697 N N . PHE A 1 84 ? -25.518 8.626 18.720 1.00 89.44 84 PHE A N 1
ATOM 698 C CA . PHE A 1 84 ? -24.617 8.061 17.716 1.00 89.44 84 PHE A CA 1
ATOM 699 C C . PHE A 1 84 ? -24.574 6.526 17.778 1.00 89.44 84 PHE A C 1
ATOM 701 O O . PHE A 1 84 ? -24.687 5.862 16.746 1.00 89.44 84 PHE A O 1
ATOM 708 N N . ARG A 1 85 ? -24.468 5.959 18.984 1.00 91.50 85 ARG A N 1
ATOM 709 C CA . ARG A 1 85 ? -24.476 4.515 19.244 1.00 91.50 85 ARG A CA 1
ATOM 710 C C . ARG A 1 85 ? -25.769 3.867 18.761 1.00 91.50 85 ARG A C 1
ATOM 712 O O . ARG A 1 85 ? -25.695 2.838 18.098 1.00 91.50 85 ARG A O 1
ATOM 719 N N . GLU A 1 86 ? -26.916 4.479 19.045 1.00 91.31 86 GLU A N 1
ATOM 720 C CA . GLU A 1 86 ? -28.228 4.008 18.582 1.00 91.31 86 GLU A CA 1
ATOM 721 C C . GLU A 1 86 ? -28.353 4.099 17.054 1.00 91.31 86 GLU A C 1
ATOM 723 O O . GLU A 1 86 ? -28.784 3.149 16.411 1.00 91.31 86 GLU A O 1
ATOM 728 N N . LYS A 1 87 ? -27.896 5.196 16.438 1.00 91.25 87 LYS A N 1
ATOM 729 C CA . LYS A 1 87 ? -27.951 5.379 14.978 1.00 91.25 87 LYS A CA 1
ATOM 730 C C . LYS A 1 87 ? -27.136 4.336 14.208 1.00 91.25 87 LYS A C 1
ATOM 732 O O . LYS A 1 87 ? -27.543 3.918 13.126 1.00 91.25 87 LYS A O 1
ATOM 737 N N . PHE A 1 88 ? -25.969 3.963 14.728 1.00 89.31 88 PHE A N 1
ATOM 738 C CA . PHE A 1 88 ? -25.038 3.041 14.071 1.00 89.31 88 PHE A CA 1
ATOM 739 C C . PHE A 1 88 ? -25.071 1.615 14.640 1.00 89.31 88 PHE A C 1
ATOM 741 O O . PHE A 1 88 ? -24.260 0.788 14.218 1.00 89.31 88 PHE A O 1
ATOM 748 N N . ASN A 1 89 ? -25.994 1.328 15.567 1.00 91.25 89 ASN A N 1
ATOM 749 C CA . ASN A 1 89 ? -26.134 0.046 16.266 1.00 91.25 89 ASN A CA 1
ATOM 750 C C . ASN A 1 89 ? -24.802 -0.485 16.824 1.00 91.25 89 ASN A C 1
ATOM 752 O O . ASN A 1 89 ? -24.452 -1.652 16.635 1.00 91.25 89 ASN A O 1
ATOM 756 N N . ILE A 1 90 ? -24.036 0.382 17.495 1.00 92.62 90 ILE A N 1
ATOM 757 C CA . ILE A 1 90 ? -22.733 0.005 18.057 1.00 92.62 90 ILE A CA 1
ATOM 758 C C . ILE A 1 90 ? -22.960 -0.893 19.290 1.00 92.62 90 ILE A C 1
ATOM 760 O O . ILE A 1 90 ? -23.695 -0.497 20.209 1.00 92.62 90 ILE A O 1
ATOM 764 N N . PRO A 1 91 ? -22.348 -2.094 19.340 1.00 91.38 91 PRO A N 1
ATOM 765 C CA . PRO A 1 91 ? -22.528 -3.026 20.447 1.00 91.38 91 PRO A CA 1
ATOM 766 C C . PRO A 1 91 ? -21.941 -2.473 21.750 1.00 91.38 91 PRO A C 1
ATOM 768 O O . PRO A 1 91 ? -21.181 -1.509 21.753 1.00 91.38 91 PRO A O 1
ATOM 771 N N . LYS A 1 92 ? -22.301 -3.091 22.880 1.00 91.19 92 LYS A N 1
ATOM 772 C CA . LYS A 1 92 ? -21.805 -2.699 24.210 1.00 91.19 92 LYS A CA 1
ATOM 773 C C . LYS A 1 92 ? -20.281 -2.779 24.314 1.00 91.19 92 LYS A C 1
ATOM 775 O O . LYS A 1 92 ? -19.657 -1.840 24.796 1.00 91.19 92 LYS A O 1
ATOM 780 N N . LEU A 1 93 ? -19.711 -3.897 23.869 1.00 91.44 93 LEU A N 1
ATOM 781 C CA . LEU A 1 93 ? -18.279 -4.166 23.917 1.00 91.44 93 LEU A CA 1
ATOM 782 C C . LEU A 1 93 ? -17.660 -3.903 22.544 1.00 91.44 93 LEU A C 1
ATOM 784 O O . LEU A 1 93 ? -18.043 -4.528 21.551 1.00 91.44 93 LEU A O 1
ATOM 788 N N . VAL A 1 94 ? -16.687 -2.999 22.496 1.00 93.38 94 VAL A N 1
ATOM 789 C CA . VAL A 1 94 ? -15.944 -2.648 21.278 1.00 93.38 94 VAL A CA 1
ATOM 790 C C . VAL A 1 94 ? -14.465 -2.489 21.581 1.00 93.38 94 VAL A C 1
ATOM 792 O O . VAL A 1 94 ? -14.085 -2.132 22.689 1.00 93.38 94 VAL A O 1
ATOM 795 N N . PHE A 1 95 ? -13.619 -2.707 20.586 1.00 93.25 95 PHE A N 1
ATOM 796 C CA . PHE A 1 95 ? -12.208 -2.369 20.654 1.00 93.25 95 PHE A CA 1
ATOM 797 C C . PHE A 1 95 ? -11.972 -0.964 20.116 1.00 93.25 95 PHE A C 1
ATOM 799 O O . PHE A 1 95 ? -12.303 -0.666 18.971 1.00 93.25 95 PHE A O 1
ATOM 806 N N . LEU A 1 96 ? -11.339 -0.111 20.911 1.00 92.56 96 LEU A N 1
ATOM 807 C CA . LEU A 1 96 ? -10.695 1.093 20.412 1.00 92.56 96 LEU A CA 1
ATOM 808 C C . LEU A 1 96 ? -9.381 0.692 19.737 1.00 92.56 96 LEU A C 1
ATOM 810 O O . LEU A 1 96 ? -8.490 0.154 20.397 1.00 92.56 96 LEU A O 1
ATOM 814 N N . VAL A 1 97 ? -9.276 0.932 18.430 1.00 88.81 97 VAL A N 1
ATOM 815 C CA . VAL A 1 97 ? -8.117 0.530 17.625 1.00 88.81 97 VAL A CA 1
ATOM 816 C C . VAL A 1 97 ? -7.239 1.736 17.326 1.00 88.81 97 VAL A C 1
ATOM 818 O O . VAL A 1 97 ? -7.692 2.723 16.743 1.00 88.81 97 VAL A O 1
ATOM 821 N N . HIS A 1 98 ? -5.962 1.624 17.684 1.00 82.31 98 HIS A N 1
ATOM 822 C CA . HIS A 1 98 ? -4.933 2.611 17.387 1.00 82.31 98 HIS A CA 1
ATOM 823 C C . HIS A 1 98 ? -3.669 1.907 16.878 1.00 82.31 98 HIS A C 1
ATOM 825 O O . HIS A 1 98 ? -2.906 1.337 17.660 1.00 82.31 98 HIS A O 1
ATOM 831 N N . PHE A 1 99 ? -3.446 1.962 15.561 1.00 78.00 99 PHE A N 1
ATOM 832 C CA . PHE A 1 99 ? -2.450 1.136 14.864 1.00 78.00 99 PHE A CA 1
ATOM 833 C C . PHE A 1 99 ? -2.591 -0.345 15.261 1.00 78.00 99 PHE A C 1
ATOM 835 O O . PHE A 1 99 ? -3.649 -0.931 15.033 1.00 78.00 99 PHE A O 1
ATOM 842 N N . ASP A 1 100 ? -1.560 -0.920 15.880 1.00 78.75 100 ASP A N 1
ATOM 843 C CA . ASP A 1 100 ? -1.523 -2.324 16.296 1.00 78.75 100 ASP A CA 1
ATOM 844 C C . ASP A 1 100 ? -2.158 -2.559 17.677 1.00 78.75 100 ASP A C 1
ATOM 846 O O . ASP A 1 100 ? -2.395 -3.701 18.070 1.00 78.75 100 ASP A O 1
ATOM 850 N N . ASN A 1 101 ? -2.483 -1.492 18.415 1.00 85.75 101 ASN A N 1
ATOM 851 C CA . ASN A 1 101 ? -3.050 -1.594 19.754 1.00 85.75 101 ASN A CA 1
ATOM 852 C C . ASN A 1 101 ? -4.577 -1.636 19.712 1.00 85.75 101 ASN A C 1
ATOM 854 O O . ASN A 1 101 ? -5.224 -0.851 19.013 1.00 85.75 101 ASN A O 1
ATOM 858 N N . ARG A 1 102 ? -5.154 -2.525 20.524 1.00 88.75 102 ARG A N 1
ATOM 859 C CA . ARG A 1 102 ? -6.600 -2.669 20.703 1.00 88.75 102 ARG A CA 1
ATOM 860 C C . ARG A 1 102 ? -6.932 -2.634 22.184 1.00 88.75 102 ARG A C 1
ATOM 862 O O . ARG A 1 102 ? -6.423 -3.451 22.946 1.00 88.75 102 ARG A O 1
ATOM 869 N N . ILE A 1 103 ? -7.792 -1.706 22.581 1.00 90.88 103 ILE A N 1
ATOM 870 C CA . ILE A 1 103 ? -8.243 -1.562 23.968 1.00 90.88 103 ILE A CA 1
ATOM 871 C C . ILE A 1 103 ? -9.720 -1.923 24.019 1.00 90.88 103 ILE A C 1
ATOM 873 O O . ILE A 1 103 ? -10.521 -1.314 23.314 1.00 90.88 103 ILE A O 1
ATOM 877 N N . LEU A 1 104 ? -10.082 -2.920 24.827 1.00 91.19 104 LEU A N 1
ATOM 878 C CA . LEU A 1 104 ? -11.480 -3.288 25.022 1.00 91.19 104 LEU 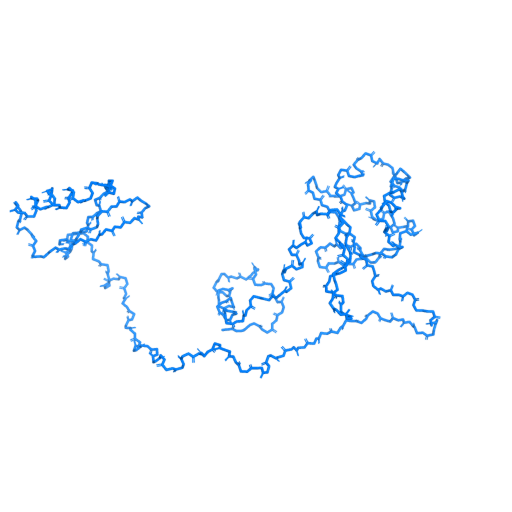A CA 1
ATOM 879 C C . LEU A 1 104 ? -12.182 -2.197 25.834 1.00 91.19 104 LEU A C 1
ATOM 881 O O . LEU A 1 104 ? -11.779 -1.895 26.954 1.00 91.19 104 LEU A O 1
ATOM 885 N N . LEU A 1 105 ? -13.242 -1.634 25.270 1.00 91.44 105 LEU A N 1
ATOM 886 C CA . LEU A 1 105 ? -14.106 -0.661 25.911 1.00 91.44 105 LEU A CA 1
ATOM 887 C C . LEU A 1 105 ? -15.492 -1.264 26.122 1.00 91.44 105 LEU A C 1
ATOM 889 O O . LEU A 1 105 ? -16.126 -1.772 25.197 1.00 91.44 105 LEU A O 1
ATOM 893 N N . ASP A 1 106 ? -15.969 -1.132 27.353 1.00 91.69 106 ASP A N 1
ATOM 894 C CA . ASP A 1 106 ? -17.385 -1.272 27.690 1.00 91.69 106 ASP A CA 1
ATOM 895 C C . ASP A 1 106 ? -18.057 0.102 27.608 1.00 91.69 106 ASP A C 1
ATOM 897 O O . ASP A 1 106 ? -17.800 0.970 28.442 1.00 91.69 106 ASP A O 1
ATOM 901 N N . LEU A 1 107 ? -18.920 0.292 26.608 1.00 89.06 107 LEU A N 1
ATOM 902 C CA . LEU A 1 107 ? -19.636 1.545 26.356 1.00 89.06 107 LEU A CA 1
ATOM 903 C C . LEU A 1 107 ? -20.779 1.819 27.350 1.00 89.06 107 LEU A C 1
ATOM 905 O O . LEU A 1 107 ? -21.486 2.815 27.195 1.00 89.06 107 LEU A O 1
ATOM 909 N N . GLU A 1 108 ? -21.010 0.955 28.340 1.00 88.44 108 GLU A N 1
ATOM 910 C CA . GLU A 1 108 ? -21.867 1.235 29.503 1.00 88.44 108 GLU A CA 1
ATOM 911 C C . GLU A 1 108 ? -21.060 1.699 30.723 1.00 88.44 108 GLU A C 1
ATOM 913 O O . GLU A 1 108 ? -21.608 2.329 31.631 1.00 88.44 108 GLU A O 1
ATOM 918 N N . ASN A 1 109 ? -19.746 1.455 30.734 1.00 91.31 109 ASN A N 1
ATOM 919 C CA . ASN A 1 109 ? -18.861 1.914 31.793 1.00 91.31 109 ASN A CA 1
ATOM 920 C C . ASN A 1 109 ? -18.453 3.378 31.559 1.00 91.31 109 ASN A C 1
ATOM 922 O O . ASN A 1 109 ? -17.800 3.725 30.573 1.00 91.31 109 ASN A O 1
ATOM 926 N N . LYS A 1 110 ? -18.791 4.248 32.517 1.00 89.25 110 LYS A N 1
ATOM 927 C CA . LYS A 1 110 ? -18.491 5.687 32.455 1.00 89.25 110 LYS A CA 1
ATOM 928 C C . LYS A 1 110 ? -16.994 5.991 32.344 1.00 89.25 110 LYS A C 1
ATOM 930 O O . LYS A 1 110 ? -16.633 6.957 31.685 1.00 89.25 110 LYS A O 1
ATOM 935 N N . ILE A 1 111 ? -16.129 5.180 32.956 1.00 91.25 111 ILE A N 1
ATOM 936 C CA . ILE A 1 111 ? -14.672 5.381 32.910 1.00 91.25 111 ILE A CA 1
ATOM 937 C C . ILE A 1 111 ? -14.167 5.172 31.478 1.00 91.25 111 ILE A C 1
ATOM 939 O O . ILE A 1 111 ? -13.490 6.035 30.929 1.00 91.25 111 ILE A O 1
ATOM 943 N N . HIS A 1 112 ? -14.588 4.079 30.840 1.00 92.56 112 HIS A N 1
ATOM 944 C CA . HIS A 1 112 ? -14.215 3.760 29.460 1.00 92.56 112 HIS A CA 1
ATOM 945 C C . HIS A 1 112 ? -14.752 4.790 28.459 1.00 92.56 112 HIS A C 1
ATOM 947 O O . HIS A 1 112 ? -14.060 5.159 27.510 1.00 92.56 112 HIS A O 1
ATOM 953 N N . LEU A 1 113 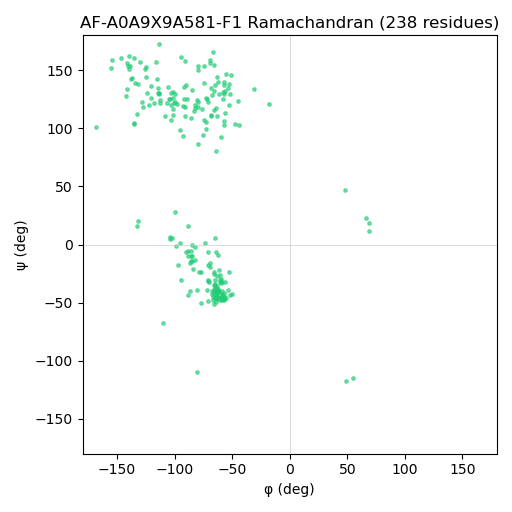? -15.971 5.294 28.679 1.00 89.88 113 LEU A N 1
ATOM 954 C CA . LEU A 1 113 ? -16.518 6.382 27.868 1.00 89.88 113 LEU A CA 1
ATOM 955 C C . LEU A 1 113 ? -15.731 7.687 28.041 1.00 89.88 113 LEU A C 1
ATOM 957 O O . LEU A 1 113 ? -15.564 8.418 27.064 1.00 89.88 113 LEU A O 1
ATOM 961 N N . ASN A 1 114 ? -15.229 7.979 29.244 1.00 90.06 114 ASN A N 1
ATOM 962 C CA . ASN A 1 114 ? -14.358 9.133 29.457 1.00 90.06 114 ASN A CA 1
ATOM 963 C C . ASN A 1 114 ? -13.022 8.969 28.714 1.00 90.06 114 ASN A C 1
ATOM 965 O O . ASN A 1 114 ? -12.528 9.906 28.089 1.00 90.06 114 ASN A O 1
ATOM 969 N N . ASP A 1 115 ? -12.446 7.768 28.712 1.00 89.69 115 ASP A N 1
ATOM 970 C CA . ASP A 1 115 ? -11.221 7.507 27.953 1.00 89.69 115 ASP A CA 1
ATOM 971 C C . ASP A 1 115 ? -11.445 7.682 26.446 1.00 89.69 115 ASP A C 1
ATOM 973 O O . ASP A 1 115 ? -10.655 8.358 25.783 1.00 89.69 115 ASP A O 1
ATOM 977 N N . LEU A 1 116 ? -12.579 7.205 25.919 1.00 90.00 116 LEU A N 1
ATOM 978 C CA . LEU A 1 116 ? -12.981 7.479 24.539 1.00 90.00 116 LEU A CA 1
ATOM 979 C C . LEU A 1 116 ? -13.105 8.988 24.274 1.00 90.00 116 LEU A C 1
ATOM 981 O O . LEU A 1 116 ? -12.601 9.476 23.263 1.00 90.00 116 LEU A O 1
ATOM 985 N N . PHE A 1 117 ? -13.724 9.745 25.183 1.00 89.19 117 PHE A N 1
ATOM 986 C CA . PHE A 1 117 ? -13.846 11.198 25.058 1.00 89.19 117 PHE A CA 1
ATOM 987 C C . PHE A 1 117 ? -12.480 11.897 25.010 1.00 89.19 117 PHE A C 1
ATOM 989 O O . PHE A 1 117 ? -12.239 12.731 24.133 1.00 89.19 117 PHE A O 1
ATOM 996 N N . LYS A 1 118 ? -11.549 11.535 25.898 1.00 88.38 118 LYS A N 1
ATOM 997 C CA . LYS A 1 118 ? -10.182 12.081 25.893 1.00 88.38 118 LYS A CA 1
ATOM 998 C C . LYS A 1 118 ? -9.473 11.801 24.577 1.00 88.38 118 LYS A C 1
ATOM 1000 O O . LYS A 1 118 ? -8.837 12.703 24.036 1.00 88.38 118 LYS A O 1
ATOM 1005 N N . GLU A 1 119 ? -9.606 10.589 24.047 1.00 87.56 119 GLU A N 1
ATOM 1006 C CA . GLU A 1 119 ? -9.033 10.247 22.748 1.00 87.56 119 GLU A CA 1
ATOM 1007 C C . GLU A 1 119 ? -9.670 11.072 21.626 1.00 87.56 119 GLU A C 1
ATOM 1009 O O . GLU A 1 119 ? -8.939 11.613 20.798 1.00 87.56 119 GLU A O 1
ATOM 1014 N N . THR A 1 120 ? -10.992 11.300 21.644 1.00 84.88 120 THR A N 1
ATOM 1015 C CA . THR A 1 120 ? -11.649 12.152 20.631 1.00 84.88 120 THR A CA 1
ATOM 1016 C C . THR A 1 120 ? -11.136 13.594 20.612 1.00 84.88 120 THR A C 1
ATOM 1018 O O . THR A 1 120 ? -11.074 14.202 19.544 1.00 84.88 120 THR A O 1
ATOM 1021 N N . LYS A 1 121 ? -10.699 14.129 21.761 1.00 84.12 121 LYS A N 1
ATOM 1022 C CA . LYS A 1 121 ? -10.110 15.474 21.869 1.00 84.12 121 LYS A CA 1
ATOM 1023 C C . LYS A 1 121 ? -8.660 15.558 21.387 1.00 84.12 121 LYS A C 1
ATOM 1025 O O . LYS A 1 121 ? -8.212 16.643 21.026 1.00 84.12 121 LYS A O 1
ATOM 1030 N N . LYS A 1 122 ? -7.920 14.445 21.376 1.00 84.50 122 LYS A N 1
ATOM 1031 C CA . LYS A 1 122 ? -6.525 14.389 20.898 1.00 84.50 122 LYS A CA 1
ATOM 1032 C C . LYS A 1 122 ? -6.413 14.272 19.374 1.00 84.50 122 LYS A C 1
ATOM 1034 O O . LYS A 1 122 ? -5.320 14.446 18.834 1.00 84.50 122 LYS A O 1
ATOM 1039 N N . ILE A 1 123 ? -7.509 13.957 18.679 1.00 79.50 123 ILE A N 1
ATOM 1040 C CA . ILE A 1 123 ? -7.498 13.725 17.231 1.00 79.50 123 ILE A CA 1
ATOM 1041 C C . ILE A 1 123 ? -7.144 15.020 16.478 1.00 79.50 123 ILE A C 1
ATOM 1043 O O . ILE A 1 123 ? -7.740 16.072 16.708 1.00 79.50 123 ILE A O 1
ATOM 1047 N N . LYS A 1 124 ? -6.207 14.938 15.527 1.00 76.06 124 LYS A N 1
ATOM 1048 C CA . LYS A 1 124 ? -5.865 16.050 14.623 1.00 76.06 124 LYS A CA 1
ATOM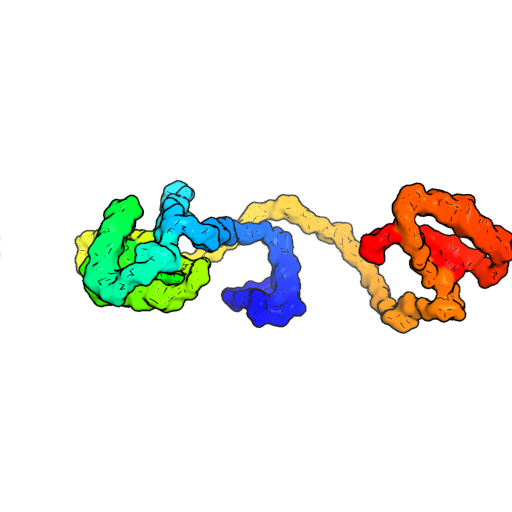 1049 C C . LYS A 1 124 ? -6.947 16.242 13.558 1.00 76.06 124 LYS A C 1
ATOM 1051 O O . LYS A 1 124 ? -7.606 15.279 13.163 1.00 76.06 124 LYS A O 1
ATOM 1056 N N . ASP A 1 125 ? -7.087 17.458 13.031 1.00 69.00 125 ASP A N 1
ATOM 1057 C CA . ASP A 1 125 ? -8.025 17.725 11.936 1.00 69.00 125 ASP A CA 1
ATOM 1058 C C . ASP A 1 125 ? -7.795 16.752 10.758 1.00 69.00 125 ASP A C 1
ATOM 1060 O O . ASP A 1 125 ? -6.662 16.423 10.404 1.00 69.00 125 ASP A O 1
ATOM 1064 N N . ASN A 1 126 ? -8.896 16.259 10.182 1.00 70.25 126 ASN A N 1
ATOM 1065 C CA . ASN A 1 126 ? -8.942 15.260 9.106 1.00 70.25 126 ASN A CA 1
ATOM 1066 C C . ASN A 1 126 ? -8.498 13.819 9.455 1.00 70.25 126 ASN A C 1
ATOM 1068 O O . ASN A 1 126 ? -8.233 13.026 8.553 1.00 70.25 126 ASN A O 1
ATOM 1072 N N . SER A 1 127 ? -8.460 13.445 10.739 1.00 82.81 127 SER A N 1
ATOM 1073 C CA . SER A 1 127 ? -8.275 12.046 11.165 1.00 82.81 127 SER A CA 1
ATOM 1074 C C . SER A 1 127 ? -9.515 11.469 11.870 1.00 82.81 127 SER A C 1
ATOM 1076 O O . SER A 1 127 ? -10.520 12.159 12.068 1.00 82.81 127 SER A O 1
ATOM 1078 N N . PHE A 1 128 ? -9.502 10.166 12.155 1.00 86.31 128 PHE A N 1
ATOM 1079 C CA . PHE A 1 128 ? -10.637 9.448 12.737 1.00 86.31 128 PHE A CA 1
ATOM 1080 C C . PHE A 1 128 ? -10.183 8.435 13.788 1.00 86.31 128 PHE A C 1
ATOM 1082 O O . PHE A 1 128 ? -9.091 7.877 13.695 1.00 86.31 128 PHE A O 1
ATOM 1089 N N . ILE A 1 129 ? -11.051 8.176 14.764 1.00 89.06 129 ILE A N 1
ATOM 1090 C CA . ILE A 1 129 ? -10.915 7.059 15.701 1.00 89.06 129 ILE A CA 1
ATOM 1091 C C . ILE A 1 129 ? -11.663 5.853 15.146 1.00 89.06 129 ILE A C 1
ATOM 1093 O O . ILE A 1 129 ? -12.798 5.989 14.696 1.00 89.06 129 ILE A O 1
ATOM 1097 N N . SER A 1 130 ? -11.041 4.677 15.208 1.00 90.94 130 SER A N 1
ATOM 1098 C CA . SER A 1 130 ? -11.658 3.412 14.808 1.00 90.94 130 SER A CA 1
ATOM 1099 C C . SER A 1 130 ? -12.159 2.648 16.032 1.00 90.94 130 SER A C 1
ATOM 1101 O O . SER A 1 130 ? -11.375 2.310 16.917 1.00 90.94 130 SER A O 1
ATOM 1103 N N . LEU A 1 131 ? -13.452 2.337 16.053 1.00 92.88 131 LEU A N 1
ATOM 1104 C CA . LEU A 1 131 ? -14.040 1.340 16.942 1.00 92.88 131 LEU A CA 1
ATOM 1105 C C . LEU A 1 131 ? -14.274 0.057 16.155 1.00 92.88 131 LEU A C 1
ATOM 1107 O O . LEU A 1 131 ? -14.853 0.096 15.076 1.00 92.88 131 LEU A O 1
ATOM 1111 N N . GLU A 1 132 ? -13.849 -1.074 16.684 1.00 92.44 132 GLU A N 1
ATOM 1112 C CA . GLU A 1 132 ? -13.998 -2.394 16.078 1.00 92.44 132 GLU A CA 1
ATOM 1113 C C . GLU A 1 132 ? -14.908 -3.260 16.948 1.00 92.44 132 GLU A C 1
ATOM 1115 O O . GLU A 1 132 ? -14.880 -3.166 18.173 1.00 92.44 132 GLU A O 1
ATOM 1120 N N . GLU A 1 133 ? -15.757 -4.081 16.338 1.00 92.31 133 GLU A N 1
ATOM 1121 C CA . GLU A 1 133 ? -16.640 -4.954 17.107 1.00 92.31 133 GLU A CA 1
ATOM 1122 C C . GLU A 1 133 ? -15.846 -5.961 17.942 1.00 92.31 133 GLU A C 1
ATOM 1124 O O . GLU A 1 133 ? -14.823 -6.507 17.522 1.00 92.31 133 GLU A O 1
ATOM 1129 N N . SER A 1 134 ? -16.362 -6.249 19.130 1.00 89.38 134 SER A N 1
ATOM 1130 C CA . SER A 1 134 ? -15.902 -7.388 19.900 1.00 89.38 134 SER A CA 1
ATOM 1131 C C . SER A 1 134 ? -16.556 -8.661 19.362 1.00 89.38 134 SER A C 1
ATOM 1133 O O . SER A 1 134 ? -17.780 -8.772 19.326 1.00 89.38 134 SER A O 1
ATOM 1135 N N . LEU A 1 135 ? -15.744 -9.637 18.948 1.00 83.94 135 LEU A N 1
ATOM 1136 C CA . LEU A 1 135 ? -16.225 -10.989 18.632 1.00 83.94 135 LEU A CA 1
ATOM 1137 C C . LEU A 1 135 ? -16.376 -11.860 19.888 1.00 83.94 135 LEU A C 1
ATOM 1139 O O . LEU A 1 135 ? -16.807 -13.009 19.786 1.00 83.94 135 LEU A O 1
ATOM 1143 N N . TYR A 1 136 ? -16.031 -11.325 21.064 1.00 72.31 136 TYR A N 1
ATOM 1144 C CA . TYR A 1 136 ? -16.284 -12.004 22.323 1.00 72.31 136 TYR A CA 1
ATOM 1145 C C . TYR A 1 136 ? -17.789 -12.125 22.508 1.00 72.31 136 TYR A C 1
ATOM 1147 O O . TYR A 1 136 ? -18.517 -11.137 22.579 1.00 72.31 136 TYR A O 1
ATOM 1155 N N . THR A 1 137 ? -18.251 -13.365 22.564 1.00 61.16 137 THR A N 1
ATOM 1156 C CA . THR A 1 137 ? -19.575 -13.673 23.084 1.00 61.16 137 THR A CA 1
ATOM 1157 C C . THR A 1 137 ? -19.370 -13.883 24.575 1.00 61.16 137 THR A C 1
ATOM 1159 O O . THR A 1 137 ? -18.503 -14.673 24.943 1.00 61.16 137 THR A O 1
ATOM 1162 N N . GLU A 1 138 ? -20.099 -13.163 25.427 1.00 55.00 138 GLU A N 1
ATOM 1163 C CA . GLU A 1 138 ? -20.195 -13.523 26.844 1.00 55.00 138 GLU A CA 1
ATOM 1164 C C . GLU A 1 138 ? -20.794 -14.935 26.895 1.00 55.00 138 GLU A C 1
ATOM 1166 O O . GLU A 1 138 ? -22.005 -15.120 26.783 1.00 55.00 138 GLU A O 1
ATOM 1171 N N . SER A 1 139 ? -19.948 -15.964 26.930 1.00 48.41 139 SER A N 1
ATOM 1172 C CA . SER A 1 139 ? -20.405 -17.322 27.168 1.00 48.41 139 SER A CA 1
ATOM 1173 C C . SER A 1 139 ? -20.913 -17.388 28.598 1.00 48.41 139 SER A C 1
ATOM 1175 O O . SER A 1 139 ? -20.226 -17.011 29.542 1.00 48.41 139 SER A O 1
ATOM 1177 N N . THR A 1 140 ? -22.130 -17.892 28.747 1.00 45.78 140 THR A N 1
ATOM 1178 C CA . THR A 1 140 ? -22.863 -18.064 30.006 1.00 45.78 140 THR A CA 1
ATOM 1179 C C . THR A 1 140 ? -22.230 -19.073 30.978 1.00 45.78 140 THR A C 1
ATOM 1181 O O . THR A 1 140 ? -22.817 -19.356 32.018 1.00 45.78 140 THR A O 1
ATOM 1184 N N . ASP A 1 141 ? -21.048 -19.616 30.672 1.00 46.03 141 ASP A N 1
ATOM 1185 C CA . ASP A 1 141 ? -20.346 -20.582 31.517 1.00 46.03 141 ASP A CA 1
ATOM 1186 C C . ASP A 1 141 ? -19.374 -19.872 32.466 1.00 46.03 141 ASP A C 1
ATOM 1188 O O . ASP A 1 141 ? -18.213 -19.610 32.166 1.00 46.03 141 ASP A O 1
ATOM 1192 N N . ILE A 1 142 ? -19.887 -19.595 33.663 1.00 47.09 142 ILE A N 1
ATOM 1193 C CA . ILE A 1 142 ? -19.264 -18.849 34.769 1.00 47.09 142 ILE A CA 1
ATOM 1194 C C . ILE A 1 142 ? -18.004 -19.542 35.351 1.00 47.09 142 ILE A C 1
ATOM 1196 O O . ILE A 1 142 ? -17.295 -18.959 36.166 1.00 47.09 142 ILE A O 1
ATOM 1200 N N . ASN A 1 143 ? -17.669 -20.765 34.921 1.00 48.31 143 ASN A N 1
ATOM 1201 C CA . ASN A 1 143 ? -16.639 -21.594 35.565 1.00 48.31 143 ASN A CA 1
ATOM 1202 C C . ASN A 1 143 ? -15.255 -21.589 34.901 1.00 48.31 143 ASN A C 1
ATOM 1204 O O . ASN A 1 143 ? -14.332 -22.210 35.429 1.00 48.31 143 ASN A O 1
ATOM 1208 N N . HIS A 1 144 ? -15.066 -20.877 33.793 1.00 50.12 144 HIS A N 1
ATOM 1209 C CA . HIS A 1 144 ? -13.741 -20.691 33.212 1.00 50.12 144 HIS A CA 1
ATOM 1210 C C . HIS A 1 144 ? -13.473 -19.206 33.003 1.00 50.12 144 HIS A C 1
ATOM 1212 O O . HIS A 1 144 ? -14.163 -18.547 32.231 1.00 50.12 144 HIS A O 1
ATOM 1218 N N . SER A 1 145 ? -12.439 -18.678 33.666 1.00 49.78 145 SER A N 1
ATOM 1219 C CA . SER A 1 145 ? -11.814 -17.426 33.242 1.00 49.78 145 SER A CA 1
ATOM 1220 C C . SER A 1 145 ? -11.364 -17.625 31.799 1.00 49.78 145 SER A C 1
ATOM 1222 O O . SER A 1 145 ? -10.426 -18.374 31.516 1.00 49.78 145 SER A O 1
ATOM 1224 N N . GLN A 1 146 ? -12.125 -17.064 30.869 1.00 61.28 146 GLN A N 1
ATOM 1225 C CA . GLN A 1 146 ? -11.944 -17.331 29.456 1.00 61.28 146 GLN A CA 1
ATOM 1226 C C . GLN A 1 146 ? -10.770 -16.491 28.959 1.00 61.28 146 GLN A C 1
ATOM 1228 O O . GLN A 1 146 ? -10.943 -15.359 28.519 1.00 61.28 146 GLN A O 1
ATOM 1233 N N . ASP A 1 147 ? -9.559 -17.032 29.100 1.00 67.75 147 ASP A N 1
ATOM 1234 C CA . ASP A 1 147 ? -8.344 -16.377 28.627 1.00 67.75 147 ASP A CA 1
ATOM 1235 C C . ASP A 1 147 ? -8.460 -16.064 27.131 1.00 67.75 147 ASP A C 1
ATOM 1237 O O . ASP A 1 147 ? -8.804 -16.928 26.314 1.00 67.75 147 ASP A O 1
ATOM 1241 N N . CYS A 1 148 ? -8.118 -14.832 26.762 1.00 75.06 148 CYS A N 1
ATOM 1242 C CA . CYS A 1 148 ? -8.017 -14.408 25.374 1.00 75.06 148 CYS A CA 1
ATOM 1243 C C . CYS A 1 148 ? -6.823 -15.115 24.718 1.00 75.06 148 CYS A C 1
ATOM 1245 O O . CYS A 1 148 ? -5.672 -14.831 25.049 1.00 75.06 148 CYS A O 1
ATOM 1247 N N . LYS A 1 149 ? -7.085 -16.046 23.793 1.00 83.56 149 LYS A N 1
ATOM 1248 C CA . LYS A 1 149 ? -6.045 -16.825 23.104 1.00 83.56 149 LYS A CA 1
ATOM 1249 C C . LYS A 1 149 ? -6.005 -16.485 21.622 1.00 83.56 149 LYS A C 1
ATOM 1251 O O . LYS A 1 149 ? -7.022 -16.555 20.936 1.00 83.56 149 LYS A O 1
ATOM 1256 N N . GLU A 1 150 ? -4.810 -16.184 21.132 1.00 87.25 150 GLU A N 1
ATOM 1257 C CA . GLU A 1 150 ? -4.520 -16.040 19.709 1.00 87.25 150 GLU A CA 1
ATOM 1258 C C . GLU A 1 150 ? -3.725 -17.255 19.222 1.00 87.25 150 GLU A C 1
ATOM 1260 O O . GLU A 1 150 ? -2.785 -17.705 19.878 1.00 87.25 150 GLU A O 1
ATOM 1265 N N . PHE A 1 151 ? -4.108 -17.795 18.064 1.00 91.19 151 PHE A N 1
ATOM 1266 C CA . PHE A 1 151 ? -3.439 -18.935 17.447 1.00 91.19 151 PHE A CA 1
ATOM 1267 C C . PHE A 1 151 ? -2.920 -18.550 16.065 1.00 91.19 151 PHE A C 1
ATOM 1269 O O . PHE A 1 151 ? -3.683 -18.105 15.208 1.00 91.19 151 PHE A O 1
ATOM 1276 N N . VAL A 1 152 ? -1.626 -18.779 15.834 1.00 91.00 152 VAL A N 1
ATOM 1277 C CA . VAL A 1 152 ? -0.967 -18.521 14.550 1.00 91.00 152 VAL A CA 1
ATOM 1278 C C . VAL A 1 152 ? -0.686 -19.849 13.858 1.00 91.00 152 VAL A C 1
ATOM 1280 O O . VAL A 1 152 ? 0.012 -20.709 14.394 1.00 91.00 152 VAL A O 1
ATOM 1283 N N . PHE A 1 153 ? -1.223 -20.016 12.649 1.00 90.94 153 PHE A N 1
ATOM 1284 C CA . PHE A 1 153 ? -1.071 -21.238 11.860 1.00 90.94 153 PHE A CA 1
ATOM 1285 C C . PHE A 1 153 ? -0.233 -20.982 10.605 1.00 90.94 153 PHE A C 1
ATOM 1287 O O . PHE A 1 153 ? -0.585 -20.150 9.769 1.00 90.94 153 PHE A O 1
ATOM 1294 N N . SER A 1 154 ? 0.843 -21.750 10.431 1.00 87.75 154 SER A N 1
ATOM 1295 C CA . SER A 1 154 ? 1.664 -21.718 9.216 1.00 87.75 154 SER A CA 1
ATOM 1296 C C . SER A 1 154 ? 1.037 -22.575 8.119 1.00 87.75 154 SER A C 1
ATOM 1298 O O . SER A 1 154 ? 0.917 -23.794 8.252 1.00 87.75 154 SER A O 1
ATOM 1300 N N . LEU A 1 155 ? 0.663 -21.944 7.007 1.00 85.25 155 LEU A N 1
ATOM 1301 C CA . LEU A 1 155 ? 0.105 -22.620 5.838 1.00 85.25 155 LEU A CA 1
ATOM 1302 C C . LEU A 1 155 ? 1.164 -22.727 4.739 1.00 85.25 155 LEU A C 1
ATOM 1304 O O . LEU A 1 155 ? 1.790 -21.738 4.367 1.00 85.25 155 LEU A O 1
ATOM 1308 N N . VAL A 1 156 ? 1.337 -23.928 4.187 1.00 83.38 156 VAL A N 1
ATOM 1309 C CA . VAL A 1 156 ? 2.264 -24.183 3.077 1.00 83.38 156 VAL A CA 1
ATOM 1310 C C . VAL A 1 156 ? 1.464 -24.590 1.850 1.00 83.38 156 VAL A C 1
ATOM 1312 O O . VAL A 1 156 ? 0.615 -25.483 1.914 1.00 83.38 156 VAL A O 1
ATOM 1315 N N . ASN A 1 157 ? 1.742 -23.953 0.714 1.00 77.50 157 ASN A N 1
ATOM 1316 C CA . ASN A 1 157 ? 1.132 -24.345 -0.545 1.00 77.50 157 ASN A CA 1
ATOM 1317 C C . ASN A 1 157 ? 1.665 -25.723 -0.975 1.00 77.50 157 ASN A C 1
ATOM 1319 O O . ASN A 1 157 ? 2.835 -25.864 -1.320 1.00 77.50 157 ASN A O 1
ATOM 1323 N N . ARG A 1 158 ? 0.799 -26.742 -0.947 1.00 81.38 158 ARG A N 1
ATOM 1324 C CA . ARG A 1 158 ? 1.129 -28.116 -1.371 1.00 81.38 158 ARG A CA 1
ATOM 1325 C C . ARG A 1 158 ? 0.900 -28.360 -2.863 1.00 81.38 158 ARG A C 1
ATOM 1327 O O . ARG A 1 158 ? 1.271 -29.417 -3.369 1.00 81.38 158 ARG A O 1
ATOM 1334 N N . LYS A 1 159 ? 0.259 -27.427 -3.576 1.00 77.88 159 LYS A N 1
ATOM 1335 C CA . LYS A 1 159 ? 0.068 -27.552 -5.024 1.00 77.88 159 LYS A CA 1
ATOM 1336 C C . LYS A 1 159 ? 1.397 -27.280 -5.719 1.00 77.88 159 LYS A C 1
ATOM 1338 O O . LYS A 1 159 ? 2.117 -26.357 -5.345 1.00 77.88 159 LYS A O 1
ATOM 1343 N N . LYS A 1 160 ? 1.708 -28.064 -6.756 1.00 65.06 160 LYS A N 1
ATOM 1344 C CA . LYS A 1 160 ? 2.844 -27.765 -7.635 1.00 65.06 160 LYS A CA 1
ATOM 1345 C C . LYS A 1 160 ? 2.652 -26.359 -8.206 1.00 65.06 160 LYS A C 1
ATOM 1347 O O . LYS A 1 160 ? 1.566 -26.042 -8.692 1.00 65.06 160 LYS A O 1
ATOM 1352 N N . SER A 1 161 ? 3.689 -25.529 -8.105 1.00 65.25 161 SER A N 1
ATOM 1353 C CA . SER A 1 161 ? 3.699 -24.193 -8.701 1.00 65.25 161 SER A CA 1
ATOM 1354 C C . SER A 1 161 ? 3.313 -24.284 -10.178 1.00 65.25 161 SER A C 1
ATOM 1356 O O . SER A 1 161 ? 3.869 -25.100 -10.913 1.00 65.25 161 SER A O 1
ATOM 1358 N N . ILE A 1 162 ? 2.352 -23.459 -10.598 1.00 60.19 162 ILE A N 1
ATOM 1359 C CA . ILE A 1 162 ? 1.979 -23.306 -12.013 1.00 60.19 162 ILE A CA 1
ATOM 1360 C C . ILE A 1 162 ? 3.096 -22.559 -12.753 1.00 60.19 162 ILE A C 1
ATOM 1362 O O . ILE A 1 162 ? 3.354 -22.820 -13.926 1.00 60.19 162 ILE A O 1
ATOM 1366 N N . ILE A 1 163 ? 3.807 -21.681 -12.038 1.00 61.75 163 ILE A N 1
ATOM 1367 C CA . ILE A 1 163 ? 5.022 -21.039 -12.524 1.00 61.75 163 ILE A CA 1
ATOM 1368 C C . ILE A 1 163 ? 6.107 -22.111 -12.512 1.00 61.75 163 ILE A C 1
ATOM 1370 O O . ILE A 1 163 ? 6.658 -22.453 -11.459 1.00 61.75 163 ILE A O 1
ATOM 1374 N N . LYS A 1 164 ? 6.364 -22.684 -13.688 1.00 57.62 164 LYS A N 1
ATOM 1375 C CA . LYS A 1 164 ? 7.598 -23.411 -13.940 1.00 57.62 164 LYS A CA 1
ATOM 1376 C C . LYS A 1 164 ? 8.709 -22.381 -13.811 1.00 57.62 164 LYS A C 1
ATOM 1378 O O . LYS A 1 164 ? 8.806 -21.474 -14.629 1.00 57.62 164 LYS A O 1
ATOM 1383 N N . ASP A 1 165 ? 9.518 -22.501 -12.767 1.00 57.88 165 ASP A N 1
ATOM 1384 C CA . ASP A 1 165 ? 10.863 -21.959 -12.860 1.00 57.88 165 ASP A CA 1
ATOM 1385 C C . ASP A 1 165 ? 11.477 -22.640 -14.080 1.00 57.88 165 ASP A C 1
ATOM 1387 O O . ASP A 1 165 ? 11.627 -23.866 -14.074 1.00 57.88 165 ASP A O 1
ATOM 1391 N N . ASP A 1 166 ? 11.758 -21.877 -15.136 1.00 58.12 166 ASP A N 1
ATOM 1392 C CA . ASP A 1 166 ? 12.580 -22.347 -16.243 1.00 58.12 166 ASP A CA 1
ATOM 1393 C C . ASP A 1 166 ? 13.979 -22.607 -15.683 1.00 58.12 166 ASP A C 1
ATOM 1395 O O . ASP A 1 166 ? 14.901 -21.805 -15.790 1.00 58.12 166 ASP A O 1
ATOM 1399 N N . LYS A 1 167 ? 14.138 -23.768 -15.042 1.00 56.91 167 LYS A N 1
ATOM 1400 C CA . LYS A 1 167 ? 15.415 -24.283 -14.541 1.00 56.91 167 LYS A CA 1
ATOM 1401 C C . LYS A 1 167 ? 16.418 -24.516 -15.677 1.00 56.91 167 LYS A C 1
ATOM 1403 O O . LYS A 1 167 ? 17.580 -24.773 -15.398 1.00 56.91 167 LYS A O 1
ATOM 1408 N N . ASN A 1 168 ? 15.956 -24.417 -16.926 1.00 51.41 168 ASN A N 1
ATOM 1409 C CA . ASN A 1 168 ? 16.719 -24.649 -18.144 1.00 51.41 168 ASN A CA 1
ATOM 1410 C C . ASN A 1 168 ? 17.129 -23.365 -18.872 1.00 51.41 168 ASN A C 1
ATOM 1412 O O . ASN A 1 168 ? 17.731 -23.460 -19.938 1.00 51.41 168 ASN A O 1
ATOM 1416 N N . ILE A 1 169 ? 16.861 -22.175 -18.324 1.00 56.84 169 ILE A N 1
ATOM 1417 C CA . ILE A 1 169 ? 17.682 -21.030 -18.713 1.00 56.84 169 ILE A CA 1
ATOM 1418 C C . ILE A 1 169 ? 18.995 -21.257 -17.973 1.00 56.84 169 ILE A C 1
ATOM 1420 O O . ILE A 1 169 ? 19.101 -20.941 -16.787 1.00 56.84 169 ILE A O 1
ATOM 1424 N N . GLU A 1 170 ? 19.970 -21.881 -18.644 1.00 58.22 170 GLU A N 1
ATOM 1425 C CA . GLU A 1 170 ? 21.370 -21.737 -18.259 1.00 58.22 170 GLU A CA 1
ATOM 1426 C C . GLU A 1 170 ? 21.570 -20.242 -18.066 1.00 58.22 170 GLU A C 1
ATOM 1428 O O . GLU A 1 170 ? 21.565 -19.487 -19.040 1.00 58.22 170 GLU A O 1
ATOM 1433 N N . PHE A 1 171 ? 21.619 -19.795 -16.807 1.00 57.53 171 PHE A N 1
ATOM 1434 C CA . PHE A 1 171 ? 21.942 -18.415 -16.518 1.00 57.53 171 PHE A CA 1
ATOM 1435 C C . PHE A 1 171 ? 23.296 -18.200 -17.165 1.00 57.53 171 PHE A C 1
ATOM 1437 O O . PHE A 1 171 ? 24.306 -18.778 -16.756 1.00 57.53 171 PHE A O 1
ATOM 1444 N N . SER A 1 172 ? 23.211 -17.461 -18.265 1.00 59.12 172 SER A N 1
ATOM 1445 C CA . SER A 1 172 ? 24.244 -17.110 -19.210 1.00 59.12 172 SER A CA 1
ATOM 1446 C C . SER A 1 172 ? 25.589 -17.012 -18.516 1.00 59.12 172 SER A C 1
ATOM 1448 O O . SER A 1 172 ? 25.669 -16.374 -17.462 1.00 59.12 172 SER A O 1
ATOM 1450 N N . LYS A 1 173 ? 26.619 -17.620 -19.125 1.00 65.25 173 LYS A N 1
ATOM 1451 C CA . LYS A 1 173 ? 28.048 -17.409 -18.833 1.00 65.25 173 LYS A CA 1
ATOM 1452 C C . LYS A 1 173 ? 28.243 -16.105 -18.069 1.00 65.25 173 LYS A C 1
ATOM 1454 O O . LYS A 1 173 ? 27.838 -15.072 -18.598 1.00 65.25 173 LYS A O 1
ATOM 1459 N N . LYS A 1 174 ? 28.823 -16.159 -16.860 1.00 68.19 174 LYS A N 1
ATOM 1460 C CA . LYS A 1 174 ? 29.160 -14.959 -16.077 1.00 68.19 174 LYS A CA 1
ATOM 1461 C C . LYS A 1 174 ? 29.797 -13.946 -17.025 1.00 68.19 174 LYS A C 1
ATOM 1463 O O . LYS A 1 174 ? 30.938 -14.140 -17.441 1.00 68.19 174 LYS A O 1
ATOM 1468 N N . LEU A 1 175 ? 29.028 -12.935 -17.424 1.00 76.12 175 LEU A N 1
ATOM 1469 C CA . LEU A 1 175 ? 29.553 -11.878 -18.267 1.00 76.12 175 LEU A CA 1
ATOM 1470 C C . LEU A 1 175 ? 30.617 -11.169 -17.426 1.00 76.12 175 LEU A C 1
ATOM 1472 O O . LEU A 1 175 ? 30.409 -10.994 -16.218 1.00 76.12 175 LEU A O 1
ATOM 1476 N N . PRO A 1 176 ? 31.770 -10.824 -18.013 1.00 81.06 176 PRO A N 1
ATOM 1477 C CA . PRO A 1 176 ? 32.779 -10.081 -17.285 1.00 81.06 176 PRO A CA 1
ATOM 1478 C C . PRO A 1 176 ? 32.162 -8.779 -16.774 1.00 81.06 176 PRO A C 1
ATOM 1480 O O . PRO A 1 176 ? 31.406 -8.108 -17.480 1.00 81.06 176 PRO A O 1
ATOM 1483 N N . ILE A 1 177 ? 32.468 -8.441 -15.524 1.00 82.56 177 ILE A N 1
ATOM 1484 C CA . ILE A 1 177 ? 32.136 -7.130 -14.979 1.00 82.56 177 ILE A CA 1
ATOM 1485 C C . ILE A 1 177 ? 33.098 -6.152 -15.648 1.00 82.56 177 ILE A C 1
ATOM 1487 O O . ILE A 1 177 ? 34.285 -6.159 -15.339 1.00 82.56 177 ILE A O 1
ATOM 1491 N N . ILE A 1 178 ? 32.586 -5.366 -16.591 1.00 87.38 178 ILE A N 1
ATOM 1492 C CA . ILE A 1 178 ? 33.338 -4.295 -17.248 1.00 87.38 178 ILE A CA 1
ATOM 1493 C C . ILE A 1 178 ? 33.316 -3.094 -16.307 1.00 87.38 178 ILE A C 1
ATOM 1495 O O . ILE A 1 178 ? 32.241 -2.659 -15.884 1.00 87.38 178 ILE A O 1
ATOM 1499 N N . SER A 1 179 ? 34.492 -2.588 -15.953 1.00 89.31 179 SER A N 1
ATOM 1500 C CA . SER A 1 179 ? 34.603 -1.402 -15.106 1.00 89.31 179 SER A CA 1
ATOM 1501 C C . SER A 1 179 ? 34.124 -0.150 -15.846 1.00 89.31 179 SER A C 1
ATOM 1503 O O . SER A 1 179 ? 34.186 -0.075 -17.074 1.00 89.31 179 SER A O 1
ATOM 1505 N N . ASP A 1 180 ? 33.703 0.881 -15.111 1.00 84.75 180 ASP A N 1
ATOM 1506 C CA . ASP A 1 180 ? 33.323 2.153 -15.740 1.00 84.75 180 ASP A CA 1
ATOM 1507 C C . ASP A 1 180 ? 34.480 2.755 -16.544 1.00 84.75 180 ASP A C 1
ATOM 1509 O O . ASP A 1 180 ? 34.246 3.343 -17.592 1.00 84.75 180 ASP A O 1
ATOM 1513 N N . LYS A 1 181 ? 35.730 2.537 -16.116 1.00 85.06 181 LYS A N 1
ATOM 1514 C CA . LYS A 1 181 ? 36.924 2.989 -16.842 1.00 85.06 181 LYS A CA 1
ATOM 1515 C C . LYS A 1 181 ? 37.086 2.312 -18.208 1.00 85.06 181 LYS A C 1
ATOM 1517 O O . LYS A 1 181 ? 37.589 2.941 -19.124 1.00 85.06 181 LYS A O 1
ATOM 1522 N N . GLU A 1 182 ? 36.685 1.051 -18.338 1.00 85.88 182 GLU A N 1
ATOM 1523 C CA . GLU A 1 182 ? 36.747 0.303 -19.604 1.00 85.88 182 GLU A CA 1
ATOM 1524 C C . GLU A 1 182 ? 35.528 0.562 -20.497 1.00 85.88 182 GLU A C 1
ATOM 1526 O O . GLU A 1 182 ? 35.573 0.311 -21.696 1.00 85.88 182 GLU A O 1
ATOM 1531 N N . ARG A 1 183 ? 34.413 1.019 -19.914 1.00 87.25 183 ARG A N 1
ATOM 1532 C CA . ARG A 1 183 ? 33.152 1.263 -20.626 1.00 87.25 183 ARG A CA 1
ATOM 1533 C C . ARG A 1 183 ? 32.984 2.713 -21.079 1.00 87.25 183 ARG A C 1
ATOM 1535 O O . ARG A 1 183 ? 32.247 2.971 -22.034 1.00 87.25 183 ARG A O 1
ATOM 1542 N N . MET A 1 184 ? 33.548 3.653 -20.330 1.00 89.12 184 MET A N 1
ATOM 1543 C CA . MET A 1 184 ? 33.427 5.080 -20.595 1.00 89.12 184 MET A CA 1
ATOM 1544 C C . MET A 1 184 ? 34.400 5.484 -21.692 1.00 89.12 184 MET A C 1
ATOM 1546 O O . MET A 1 184 ? 35.606 5.397 -21.517 1.00 89.12 184 MET A O 1
ATOM 1550 N N . GLU A 1 185 ? 33.839 5.977 -22.787 1.00 89.94 185 GLU A N 1
ATOM 1551 C CA . GLU A 1 185 ? 34.565 6.643 -23.864 1.00 89.94 185 GLU A CA 1
ATOM 1552 C C . GLU A 1 185 ? 34.322 8.142 -23.709 1.00 89.94 185 GLU A C 1
ATOM 1554 O O . GLU A 1 185 ? 33.159 8.581 -23.716 1.00 89.94 185 GLU A O 1
ATOM 1559 N N . TYR A 1 186 ? 35.384 8.925 -23.517 1.00 89.81 186 TYR A N 1
ATOM 1560 C CA . TYR A 1 186 ? 35.239 10.372 -23.407 1.00 89.81 186 TYR A CA 1
ATOM 1561 C C . TYR A 1 186 ? 35.083 11.011 -24.794 1.00 89.81 186 TYR A C 1
ATOM 1563 O O . TYR A 1 186 ? 35.547 10.463 -25.797 1.00 89.81 186 TYR A O 1
ATOM 1571 N N . PRO A 1 187 ? 34.417 12.180 -24.886 1.00 92.06 187 PRO A N 1
ATOM 1572 C CA . PRO A 1 187 ? 34.319 12.900 -26.148 1.00 92.06 187 PRO A CA 1
ATOM 1573 C C . PRO A 1 187 ? 35.702 13.145 -26.755 1.00 92.06 187 PRO A C 1
ATOM 1575 O O . PRO A 1 187 ? 36.600 13.604 -26.050 1.00 92.06 187 PRO A O 1
ATOM 1578 N N . PHE A 1 188 ? 35.832 12.898 -28.060 1.00 89.12 188 PHE A N 1
ATOM 1579 C CA . PHE A 1 188 ? 37.073 13.076 -28.830 1.00 89.12 188 PHE A CA 1
ATOM 1580 C C . PHE A 1 188 ? 38.204 12.088 -28.500 1.00 89.12 188 PHE A C 1
ATOM 1582 O O . PHE A 1 188 ? 39.327 12.293 -28.956 1.00 89.12 188 PHE A O 1
ATOM 1589 N N . GLU A 1 189 ? 37.925 11.019 -27.747 1.00 89.50 189 GLU A N 1
ATOM 1590 C CA . GLU A 1 189 ? 38.780 9.828 -27.738 1.00 89.50 189 GLU A CA 1
ATOM 1591 C C . GLU A 1 189 ? 38.441 8.975 -28.967 1.00 89.50 189 GLU A C 1
ATOM 1593 O O . GLU A 1 189 ? 38.695 9.394 -30.094 1.00 89.50 189 GLU A O 1
ATOM 1598 N N . ASN A 1 190 ? 37.805 7.816 -28.786 1.00 91.12 190 ASN A N 1
ATOM 1599 C CA . ASN A 1 190 ? 37.404 6.975 -29.914 1.00 91.12 190 ASN A CA 1
ATOM 1600 C C . ASN A 1 190 ? 36.031 7.349 -30.486 1.00 91.12 190 ASN A C 1
ATOM 1602 O O . ASN A 1 190 ? 35.690 6.890 -31.571 1.00 91.12 190 ASN A O 1
ATOM 1606 N N . TRP A 1 191 ? 35.225 8.131 -29.756 1.00 93.69 191 TRP A N 1
ATOM 1607 C CA . TRP A 1 191 ? 33.848 8.441 -30.140 1.00 93.69 191 TRP A CA 1
ATOM 1608 C C . TRP A 1 191 ? 33.488 9.907 -29.923 1.00 93.69 191 TRP A C 1
ATOM 1610 O O . TRP A 1 191 ? 33.800 10.518 -28.895 1.00 93.69 191 TRP A O 1
ATOM 1620 N N . ILE A 1 192 ? 32.688 10.444 -30.842 1.00 94.81 192 ILE A N 1
ATOM 1621 C CA . ILE A 1 192 ? 31.936 11.682 -30.632 1.00 94.81 192 ILE A CA 1
ATOM 1622 C C . ILE A 1 192 ? 30.459 11.326 -30.488 1.00 94.81 192 ILE A C 1
ATOM 1624 O O . ILE A 1 192 ? 29.802 10.919 -31.444 1.00 94.81 192 ILE A O 1
ATOM 1628 N N . PHE A 1 193 ? 29.916 11.486 -29.276 1.00 95.31 193 PHE A N 1
ATOM 1629 C CA . PHE A 1 193 ? 28.504 11.235 -28.983 1.00 95.31 193 PHE A CA 1
ATOM 1630 C C . PHE A 1 193 ? 27.699 12.536 -28.908 1.00 95.31 193 PHE A C 1
ATOM 1632 O O . PHE A 1 193 ? 27.883 13.346 -28.000 1.00 95.31 193 PHE A O 1
ATOM 1639 N N . VAL A 1 194 ? 26.740 12.694 -29.822 1.00 94.31 194 VAL A N 1
ATOM 1640 C CA . VAL A 1 194 ? 25.866 13.868 -29.909 1.00 94.31 194 VAL A CA 1
ATOM 1641 C C . VAL A 1 194 ? 24.416 13.484 -29.617 1.00 94.31 194 VAL A C 1
ATOM 1643 O O . VAL A 1 194 ? 23.894 12.498 -30.142 1.00 94.31 194 VAL A O 1
ATOM 1646 N N . LYS A 1 195 ? 23.737 14.291 -28.791 1.00 95.62 195 LYS A N 1
ATOM 1647 C CA . LYS A 1 195 ? 22.276 14.265 -28.626 1.00 95.62 195 LYS A CA 1
ATOM 1648 C C . LYS A 1 195 ? 21.664 15.443 -29.385 1.00 95.62 195 LYS A C 1
ATOM 1650 O O . LYS A 1 195 ? 21.775 16.581 -28.938 1.00 95.62 195 LYS A O 1
ATOM 1655 N N . LEU A 1 196 ? 21.005 15.168 -30.507 1.00 94.69 196 LEU A N 1
ATOM 1656 C CA . LEU A 1 196 ? 20.290 16.163 -31.306 1.00 94.69 196 LEU A CA 1
ATOM 1657 C C . LEU A 1 196 ? 18.808 16.176 -30.932 1.00 94.69 196 LEU A C 1
ATOM 1659 O O . LEU A 1 196 ? 18.033 15.329 -31.385 1.00 94.69 196 LEU A O 1
ATOM 1663 N N . TYR A 1 197 ? 18.416 17.128 -30.089 1.00 95.25 197 TYR A N 1
ATOM 1664 C CA . TYR A 1 197 ? 17.016 17.328 -29.719 1.00 95.25 197 TYR A CA 1
ATOM 1665 C C . TYR A 1 197 ? 16.235 17.920 -30.889 1.00 95.25 197 TYR A C 1
ATOM 1667 O O . TYR A 1 197 ? 16.609 18.949 -31.447 1.00 95.25 197 TYR A O 1
ATOM 1675 N N . CYS A 1 198 ? 15.152 17.249 -31.266 1.00 91.75 198 CYS A N 1
ATOM 1676 C CA . CYS A 1 198 ? 14.288 17.658 -32.365 1.00 91.75 198 CYS A CA 1
ATOM 1677 C C . CYS A 1 198 ? 12.879 17.095 -32.165 1.00 91.75 198 CYS A C 1
ATOM 1679 O O . CYS A 1 198 ? 12.692 16.045 -31.544 1.00 91.75 198 CYS A O 1
ATOM 1681 N N . VAL A 1 199 ? 11.879 17.797 -32.699 1.00 92.81 199 VAL A N 1
ATOM 1682 C CA . VAL A 1 199 ? 10.490 17.329 -32.647 1.00 92.81 199 VAL A CA 1
ATOM 1683 C C . VAL A 1 199 ? 10.346 16.010 -33.404 1.00 92.81 199 VAL A C 1
ATOM 1685 O O . VAL A 1 199 ? 10.937 15.837 -34.470 1.00 92.81 199 VAL A O 1
ATOM 1688 N N . ASN A 1 200 ? 9.554 15.087 -32.852 1.00 93.62 200 ASN A N 1
ATOM 1689 C CA . ASN A 1 200 ? 9.386 13.733 -33.384 1.00 93.62 200 ASN A CA 1
ATOM 1690 C C . ASN A 1 200 ? 9.030 13.728 -34.882 1.00 93.62 200 ASN A C 1
ATOM 1692 O O . ASN A 1 200 ? 9.637 12.999 -35.661 1.00 93.62 200 ASN A O 1
ATOM 1696 N N . ASP A 1 201 ? 8.126 14.618 -35.290 1.00 95.25 201 ASP A N 1
ATOM 1697 C CA . ASP A 1 201 ? 7.592 14.670 -36.657 1.00 95.25 201 ASP A CA 1
ATOM 1698 C C . ASP A 1 201 ? 8.614 15.160 -37.693 1.00 95.25 201 ASP A C 1
ATOM 1700 O O . ASP A 1 201 ? 8.453 14.918 -38.885 1.00 95.25 201 ASP A O 1
ATOM 1704 N N . ARG A 1 202 ? 9.695 15.817 -37.249 1.00 94.38 202 ARG A N 1
ATOM 1705 C CA . ARG A 1 202 ? 10.784 16.284 -38.122 1.00 94.38 202 ARG A CA 1
ATOM 1706 C C . ARG A 1 202 ? 12.036 15.418 -38.029 1.00 94.38 202 ARG A C 1
ATOM 1708 O O . ARG A 1 202 ? 13.045 15.756 -38.638 1.00 94.38 202 ARG A O 1
ATOM 1715 N N . GLN A 1 203 ? 12.004 14.293 -37.311 1.00 94.25 203 GLN A N 1
ATOM 1716 C CA . GLN A 1 203 ? 13.172 13.410 -37.220 1.00 94.25 203 GLN A CA 1
ATOM 1717 C C . GLN A 1 203 ? 13.570 12.822 -38.578 1.00 94.25 203 GLN A C 1
ATOM 1719 O O . GLN A 1 203 ? 14.761 12.701 -38.847 1.00 94.25 203 GLN A O 1
ATOM 1724 N N . GLU A 1 204 ? 12.606 12.505 -39.447 1.00 95.25 204 GLU A N 1
ATOM 1725 C CA . GLU A 1 204 ? 12.905 12.017 -40.803 1.00 95.25 204 GLU A CA 1
ATOM 1726 C C . GLU A 1 204 ? 13.603 13.084 -41.651 1.00 95.25 204 GLU A C 1
ATOM 1728 O O . GLU A 1 204 ? 14.566 12.786 -42.351 1.00 95.25 204 GLU A O 1
ATOM 1733 N N . GLU A 1 205 ? 13.170 14.340 -41.543 1.00 95.12 205 GLU A N 1
ATOM 1734 C CA . GLU A 1 205 ? 13.812 15.473 -42.214 1.00 95.12 205 GLU A CA 1
ATOM 1735 C C . GLU A 1 205 ? 15.231 15.706 -41.670 1.00 95.12 205 GLU A C 1
ATOM 1737 O O . GLU A 1 205 ? 16.186 15.825 -42.438 1.00 95.12 205 GLU A O 1
ATOM 1742 N N . MET A 1 206 ? 15.393 15.679 -40.341 1.00 94.81 206 MET A N 1
ATOM 1743 C CA . MET A 1 206 ? 16.695 15.777 -39.673 1.00 94.81 206 MET A CA 1
ATOM 1744 C C . MET A 1 206 ? 17.670 14.687 -40.122 1.00 94.81 206 MET A C 1
ATOM 1746 O O . MET A 1 206 ? 18.840 14.985 -40.349 1.00 94.81 206 MET A O 1
ATOM 1750 N N . LEU A 1 207 ? 17.209 13.443 -40.271 1.00 94.88 207 LEU A N 1
ATOM 1751 C CA . LEU A 1 207 ? 18.044 12.317 -40.694 1.00 94.88 207 LEU A CA 1
ATOM 1752 C C . LEU A 1 207 ? 18.329 12.338 -42.202 1.00 94.88 207 LEU A C 1
ATOM 1754 O O . LEU A 1 207 ? 19.480 12.219 -42.617 1.00 94.88 207 LEU A O 1
ATOM 1758 N N . GLY A 1 208 ? 17.284 12.475 -43.017 1.00 94.19 208 GLY A N 1
ATOM 1759 C CA . GLY A 1 208 ? 17.357 12.321 -44.468 1.00 94.19 208 GLY A CA 1
ATOM 1760 C C . GLY A 1 208 ? 17.934 13.527 -45.205 1.00 94.19 208 GLY A C 1
ATOM 1761 O O . GLY A 1 208 ? 18.449 13.359 -46.306 1.00 94.19 208 GLY A O 1
ATOM 1762 N N . GLN A 1 209 ? 17.867 14.726 -44.619 1.00 94.75 209 GLN A N 1
ATOM 1763 C CA . GLN A 1 209 ? 18.383 15.948 -45.240 1.00 94.75 209 GLN A CA 1
ATOM 1764 C C . GLN A 1 209 ? 19.621 16.454 -44.504 1.00 94.75 209 GLN A C 1
ATOM 1766 O O . GLN A 1 209 ? 20.724 16.386 -45.038 1.00 94.75 209 GLN A O 1
ATOM 1771 N N . TYR A 1 210 ? 19.453 16.914 -43.263 1.00 94.94 210 TYR A N 1
ATOM 1772 C CA . TYR A 1 210 ? 20.507 17.629 -42.542 1.00 94.94 210 TYR A CA 1
ATOM 1773 C C . TYR A 1 210 ? 21.667 16.719 -42.130 1.00 94.94 210 TYR A C 1
ATOM 1775 O O . TYR A 1 210 ? 22.825 17.039 -42.392 1.00 94.94 210 TYR A O 1
ATOM 1783 N N . LEU A 1 211 ? 21.374 15.567 -41.520 1.00 94.25 211 LEU A N 1
ATOM 1784 C CA . LEU A 1 211 ? 22.408 14.610 -41.133 1.00 94.25 211 LEU A CA 1
ATOM 1785 C C . LEU A 1 211 ? 23.068 13.987 -42.367 1.00 94.25 211 LEU A C 1
ATOM 1787 O O . LEU A 1 211 ? 24.290 13.888 -42.412 1.00 94.25 211 LEU A O 1
ATOM 1791 N N . TYR A 1 212 ? 22.282 13.616 -43.381 1.00 94.38 212 TYR A N 1
ATOM 1792 C CA . TYR A 1 212 ? 22.815 13.111 -44.647 1.00 94.38 212 TYR A CA 1
ATOM 1793 C C . TYR A 1 212 ? 23.785 14.103 -45.310 1.00 94.38 212 TYR A C 1
ATOM 1795 O O . TYR A 1 212 ? 24.877 13.711 -45.723 1.00 94.38 212 TYR A O 1
ATOM 1803 N N . GLN A 1 213 ? 23.421 15.388 -45.374 1.00 96.12 213 GLN A N 1
ATOM 1804 C CA . GLN A 1 213 ? 24.291 16.432 -45.913 1.00 96.12 213 GLN A CA 1
ATOM 1805 C C . GLN A 1 213 ? 25.566 16.589 -45.076 1.00 96.12 213 GLN A C 1
ATOM 1807 O O . GLN A 1 213 ? 26.659 16.577 -45.635 1.00 96.12 213 GLN A O 1
ATOM 1812 N N . PHE A 1 214 ? 25.438 16.648 -43.747 1.00 94.50 214 PHE A N 1
ATOM 1813 C CA . PHE A 1 214 ? 26.578 16.735 -42.835 1.00 94.50 214 PHE A CA 1
ATOM 1814 C C . PHE A 1 214 ? 27.575 15.587 -43.043 1.00 94.50 214 PHE A C 1
ATOM 1816 O O . PHE A 1 214 ? 28.775 15.822 -43.151 1.00 94.50 214 PHE A O 1
ATOM 1823 N N . ILE A 1 215 ? 27.078 14.354 -43.156 1.00 94.12 215 ILE A N 1
ATOM 1824 C CA . ILE A 1 215 ? 27.883 13.151 -43.412 1.00 94.12 215 ILE A CA 1
ATOM 1825 C C . ILE A 1 215 ? 28.602 13.245 -44.761 1.00 94.12 215 ILE A C 1
ATOM 1827 O O . ILE A 1 215 ? 29.757 12.864 -44.887 1.00 94.12 215 ILE A O 1
ATOM 1831 N N . LYS A 1 216 ? 27.932 13.760 -45.793 1.00 93.81 216 LYS A N 1
ATOM 1832 C CA . LYS A 1 216 ? 28.514 13.869 -47.135 1.00 93.81 216 LYS A CA 1
ATOM 1833 C C . LYS A 1 216 ? 29.627 14.920 -47.221 1.00 93.81 216 LYS A C 1
ATOM 1835 O O . LYS A 1 216 ? 30.546 14.764 -48.020 1.00 93.81 216 LYS A O 1
ATOM 1840 N N . GLU A 1 217 ? 29.525 15.993 -46.441 1.00 96.12 217 GLU A N 1
ATOM 1841 C CA . GLU A 1 217 ? 30.467 17.122 -46.450 1.00 96.12 217 GLU A CA 1
ATOM 1842 C C . GLU A 1 217 ? 31.699 16.903 -45.557 1.00 96.12 217 GLU A C 1
ATOM 1844 O O . GLU A 1 217 ? 32.652 17.677 -45.630 1.00 96.12 217 GLU A O 1
ATOM 1849 N N . ASN A 1 218 ? 31.705 15.855 -44.730 1.00 93.81 218 ASN A N 1
ATOM 1850 C CA . ASN A 1 218 ? 32.741 15.606 -43.733 1.00 93.81 218 ASN A CA 1
ATOM 1851 C C . ASN A 1 218 ? 33.367 14.214 -43.895 1.00 93.81 218 ASN A C 1
ATOM 1853 O O . ASN A 1 218 ? 32.686 13.245 -44.203 1.00 93.81 218 ASN A O 1
ATOM 1857 N N . ASN A 1 219 ? 34.671 14.101 -43.638 1.00 93.44 219 ASN A N 1
ATOM 1858 C CA . ASN A 1 219 ? 35.429 12.844 -43.731 1.00 93.44 219 ASN A CA 1
ATOM 1859 C C . ASN A 1 219 ? 36.314 12.579 -42.498 1.00 93.44 219 ASN A C 1
ATOM 1861 O O . ASN A 1 219 ? 37.284 11.831 -42.583 1.00 93.44 219 ASN A O 1
ATOM 1865 N N . TRP A 1 220 ? 36.006 13.217 -41.366 1.00 92.56 220 TRP A N 1
ATOM 1866 C CA . TRP A 1 220 ? 36.791 13.121 -40.130 1.00 92.56 220 TRP A CA 1
ATOM 1867 C C . TRP A 1 220 ? 36.440 11.903 -39.255 1.00 92.56 220 TRP A C 1
ATOM 1869 O O . TRP A 1 220 ? 37.055 11.727 -38.209 1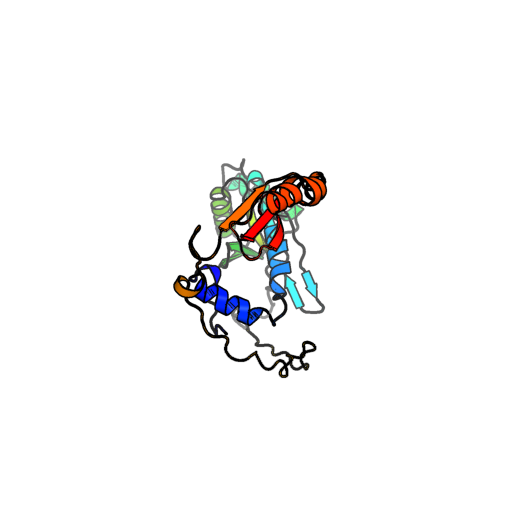.00 92.56 220 TRP A O 1
ATOM 1879 N N . TYR A 1 221 ? 35.478 11.070 -39.665 1.00 93.00 221 TYR A N 1
ATOM 1880 C CA . TYR A 1 221 ? 35.060 9.850 -38.963 1.00 93.00 221 TYR A CA 1
ATOM 1881 C C . TYR A 1 221 ? 35.136 8.625 -39.885 1.00 93.00 221 TYR A C 1
ATOM 1883 O O . TYR A 1 221 ? 34.978 8.742 -41.101 1.00 93.00 221 TYR A O 1
ATOM 1891 N N . GLU A 1 222 ? 35.346 7.440 -39.304 1.00 92.81 222 GLU A N 1
ATOM 1892 C CA . GLU A 1 222 ? 35.411 6.176 -40.056 1.00 92.81 222 GLU A CA 1
ATOM 1893 C C . GLU A 1 222 ? 34.037 5.526 -40.223 1.00 92.81 222 GLU A C 1
ATOM 1895 O O . GLU A 1 222 ? 33.685 5.046 -41.299 1.00 92.81 222 GLU A O 1
ATOM 1900 N N . ASN A 1 223 ? 33.245 5.508 -39.152 1.00 93.69 223 ASN A N 1
ATOM 1901 C CA . ASN A 1 223 ? 31.923 4.902 -39.112 1.00 93.69 223 ASN A CA 1
ATOM 1902 C C . ASN A 1 223 ? 30.996 5.792 -38.298 1.00 93.69 223 ASN A C 1
ATOM 1904 O O . ASN A 1 223 ? 31.432 6.490 -37.396 1.00 93.69 223 ASN A O 1
ATOM 1908 N N . PHE A 1 224 ? 29.699 5.736 -38.575 1.00 95.19 224 PHE A N 1
ATOM 1909 C CA . PHE A 1 224 ? 28.721 6.396 -37.725 1.00 95.19 224 PHE A CA 1
ATOM 1910 C C . PHE A 1 224 ? 27.469 5.539 -37.597 1.00 95.19 224 PHE A C 1
ATOM 1912 O O . PHE A 1 224 ? 27.150 4.721 -38.463 1.00 95.19 224 PHE A O 1
ATOM 1919 N N . PHE A 1 225 ? 26.728 5.749 -36.518 1.00 96.06 225 PHE A N 1
ATOM 1920 C CA . PHE A 1 225 ? 25.388 5.201 -36.369 1.00 96.06 225 PHE A CA 1
ATOM 1921 C C . PHE A 1 225 ? 24.506 6.151 -35.566 1.00 96.06 225 PHE A C 1
ATOM 1923 O O . PHE A 1 225 ? 24.987 7.010 -34.822 1.00 96.06 225 PHE A O 1
ATOM 1930 N N . PHE A 1 226 ? 23.193 5.984 -35.703 1.00 96.06 226 PHE A N 1
ATOM 1931 C CA . PHE A 1 226 ? 22.220 6.761 -34.950 1.00 96.06 226 PHE A CA 1
ATOM 1932 C C . PHE A 1 226 ? 21.170 5.874 -34.278 1.00 96.06 226 PHE A C 1
ATOM 1934 O O . PHE A 1 226 ? 20.898 4.755 -34.707 1.00 96.06 226 PHE A O 1
ATOM 1941 N N . MET A 1 227 ? 20.551 6.397 -33.221 1.00 96.62 227 MET A N 1
ATOM 1942 C CA . MET A 1 227 ? 19.386 5.814 -32.557 1.00 96.62 227 MET A CA 1
ATOM 1943 C C . MET A 1 227 ? 18.379 6.910 -32.213 1.00 96.62 227 MET A C 1
ATOM 1945 O O . MET A 1 227 ? 18.762 8.000 -31.786 1.00 96.62 227 MET A O 1
ATOM 1949 N N . ARG A 1 228 ? 17.083 6.615 -32.336 1.00 95.56 228 ARG A N 1
ATOM 1950 C CA . ARG A 1 228 ? 16.013 7.501 -31.852 1.00 95.56 228 ARG A CA 1
ATOM 1951 C C . ARG A 1 228 ? 15.766 7.230 -30.374 1.00 95.56 228 ARG A C 1
ATOM 1953 O O . ARG A 1 228 ? 15.660 6.077 -29.967 1.00 95.56 228 ARG A O 1
ATOM 1960 N N . PHE A 1 229 ? 15.690 8.286 -29.575 1.00 95.75 229 PHE A N 1
ATOM 1961 C CA . PHE A 1 229 ? 15.449 8.208 -28.139 1.00 95.75 229 PHE A CA 1
ATOM 1962 C C . PHE A 1 229 ? 14.412 9.240 -27.701 1.00 95.75 229 PHE A C 1
ATOM 1964 O O . PHE A 1 229 ? 14.170 10.249 -28.364 1.00 95.75 229 PHE A O 1
ATOM 1971 N N . LYS A 1 230 ? 13.831 8.984 -26.531 1.00 94.38 230 LYS A N 1
ATOM 1972 C CA . LYS A 1 230 ? 12.998 9.927 -25.794 1.00 94.38 230 LYS A CA 1
ATOM 1973 C C . LYS A 1 230 ? 13.418 9.875 -24.333 1.00 94.38 230 LYS A C 1
ATOM 1975 O O . LYS A 1 230 ? 13.127 8.883 -23.672 1.00 94.38 230 LYS A O 1
ATOM 1980 N N . ASP A 1 231 ? 14.156 10.885 -23.876 1.00 88.81 231 ASP A N 1
ATOM 1981 C CA . ASP A 1 231 ? 14.557 10.997 -22.467 1.00 88.81 231 ASP A CA 1
ATOM 1982 C C . ASP A 1 231 ? 15.145 12.389 -22.141 1.00 88.81 231 ASP A C 1
ATOM 1984 O O . ASP A 1 231 ? 16.304 12.646 -22.488 1.00 88.81 231 ASP A O 1
ATOM 1988 N N . PRO A 1 232 ? 14.383 13.306 -21.515 1.00 86.94 232 PRO A N 1
ATOM 1989 C CA . PRO A 1 232 ? 12.919 13.289 -21.399 1.00 86.94 232 PRO A CA 1
ATOM 1990 C C . PRO A 1 232 ? 12.231 13.585 -22.747 1.00 86.94 232 PRO A C 1
ATOM 1992 O O . PRO A 1 232 ? 11.177 13.025 -23.050 1.00 86.94 232 PRO A O 1
ATOM 1995 N N . GLU A 1 233 ? 12.873 14.402 -23.586 1.00 94.50 233 GLU A N 1
ATOM 1996 C CA . GLU A 1 233 ? 12.365 14.846 -24.886 1.00 94.50 233 GLU A CA 1
ATOM 1997 C C . GLU A 1 233 ? 12.866 13.974 -26.041 1.00 94.50 233 GLU A C 1
ATOM 1999 O O . GLU A 1 233 ? 13.867 13.253 -25.923 1.00 94.50 233 GLU A O 1
ATOM 2004 N N . PHE A 1 234 ? 12.170 14.054 -27.177 1.00 96.81 234 PHE A N 1
ATOM 2005 C CA . PHE A 1 234 ? 12.571 13.389 -28.413 1.00 96.81 234 PHE A CA 1
ATOM 2006 C C . PHE A 1 234 ? 13.930 13.905 -28.907 1.00 96.81 234 PHE A C 1
ATOM 2008 O O . PHE A 1 234 ? 14.168 15.109 -29.016 1.00 96.81 234 PHE A O 1
ATOM 2015 N N . HIS A 1 235 ? 14.837 12.978 -29.203 1.00 96.50 235 HIS A N 1
ATOM 2016 C CA . HIS A 1 235 ? 16.156 13.295 -29.735 1.00 96.50 235 HIS A CA 1
ATOM 2017 C C . HIS A 1 235 ? 16.740 12.140 -30.546 1.00 96.50 235 HIS A C 1
ATOM 2019 O O . HIS A 1 235 ? 16.388 10.972 -30.370 1.00 96.50 235 HIS A O 1
ATOM 2025 N N . ILE A 1 236 ? 17.693 12.478 -31.407 1.00 96.25 236 ILE A N 1
ATOM 2026 C CA . ILE A 1 236 ? 18.521 11.523 -32.133 1.00 96.25 236 ILE A CA 1
ATOM 2027 C C . ILE A 1 236 ? 19.876 11.459 -31.426 1.00 96.25 236 ILE A C 1
ATOM 2029 O O . ILE A 1 236 ? 20.527 12.476 -31.191 1.00 96.25 236 ILE A O 1
ATOM 2033 N N . ARG A 1 237 ? 20.294 10.252 -31.055 1.00 96.50 237 ARG A N 1
ATOM 2034 C CA . ARG A 1 237 ? 21.629 9.949 -30.537 1.00 96.50 237 ARG A CA 1
ATOM 2035 C C . ARG A 1 237 ? 22.501 9.544 -31.705 1.00 96.50 237 ARG A C 1
ATOM 2037 O O . ARG A 1 237 ? 22.176 8.556 -32.351 1.00 96.50 237 ARG A O 1
ATOM 2044 N N . ILE A 1 238 ? 23.575 10.275 -31.959 1.00 95.75 238 ILE A N 1
ATOM 2045 C CA . ILE A 1 238 ? 24.502 9.996 -33.057 1.00 95.75 238 ILE A CA 1
ATOM 2046 C C . ILE A 1 238 ? 25.878 9.752 -32.471 1.00 95.75 238 ILE A C 1
ATOM 2048 O O . ILE A 1 238 ? 26.298 10.468 -31.560 1.00 95.75 238 ILE A O 1
ATOM 2052 N N . ARG A 1 239 ? 26.549 8.725 -32.976 1.00 95.69 239 ARG A N 1
ATOM 2053 C CA . ARG A 1 239 ? 27.946 8.450 -32.682 1.00 95.69 239 ARG A CA 1
ATOM 2054 C C . ARG A 1 239 ? 28.730 8.385 -33.980 1.00 95.69 239 ARG A C 1
ATOM 2056 O O . ARG A 1 239 ? 28.288 7.693 -34.896 1.00 95.69 239 ARG A O 1
ATOM 2063 N N . PHE A 1 240 ? 29.835 9.116 -34.004 1.00 94.50 240 PHE A N 1
ATOM 2064 C CA . PHE A 1 240 ? 30.866 9.119 -35.036 1.00 94.50 240 PHE A CA 1
ATOM 2065 C C . PHE A 1 240 ? 32.166 8.592 -34.441 1.00 94.50 240 PHE A C 1
ATOM 2067 O O . PHE A 1 240 ? 32.346 8.827 -33.216 1.00 94.50 240 PHE A O 1
#

pLDDT: mean 83.99, std 12.29, range [45.78, 96.81]

Sequence (240 aa):
PLASHMLNPSLCPNIYRFLIEIGQQKTGNNYPYIFSNITNLGISFIPRITYKKFVLAPARWNIKTYSFKECKNEEEFYKHFKVFREKFNIPKLVFLVHFDNRILLDLENKIHLNDLFKETKKIKDNSFISLEESLYTESTDINHSQDCKEFVFSLVNRKKSIIKDDKNIEFSKKLPIISDKERMEYPFENWIFVKLYCVNDRQEEMLGQYLYQFIKENNWYENFFFMRFKDPEFHIRIRF

Nearest PDB structures (foldseek):
  4wd9-assembly1_B  TM=7.782E-01  e=1.439E-10  Lactococcus lactis subsp. lactis
  4wd9-assembly1_A  TM=7.547E-01  e=1.356E-10  Lactococcus lactis subsp. lactis
  6m7y-assembly1_A  TM=7.753E-01  e=4.752E-10  Lactococcus lactis subsp. lactis
  5ehk-assembly1_B  TM=6.651E-01  e=1.471E-07  Microbispora corallina